Protein AF-X1C622-F1 (afdb_monomer)

Radius of gyration: 25.58 Å; Cα contacts (8 Å, |Δi|>4): 509; chains: 1; bounding box: 52×40×66 Å

Foldseek 3Di:
DKKAKQDCPQFWKKKFKKFFADPDPDDDPQFFPADALDTDGDPRIDTQDDIDTDGHYRDIDDDDDDDGDPPDPRGPDIDMDMGGSDDDDPPMDMDDDLDDDDPDDDDDGRDDDDPVRVVQVVLQFKDKDALAFFDWQAKWAFADFWKIKDKGFRPAAHPADWPDKDWDAWKWWAFPVNPDIFTWPDKDWDPVPADSHNRITMMMTTTPGGHDGGTMTTMTHNRDSGTMMMTGRDD

pLDDT: mean 87.43, std 5.77, range [59.31, 94.25]

Mean predicted aligned error: 10.32 Å

Sequence (235 aa):
ISCKVKSANIAAIRMAVLSWNSTADTVTSDIVASWAATPTFVANWTAENTPADLTVTSSYTTVKVENIAVDTASMANIALFIWLPNEETITDVIYIKDIQMCEGERAIPFKPRSYQEEFNSCLRFCQVYGGSTHTRLGYAIGTAGTDARVIFDSTIPYRTIPHTITMTGTWAFIDYGGVSTETVTGISVNTTGSDFFGKKVLFDLTAAANLTAGDLYSVYANNDASAFMFIEAEL

Solvent-accessible surface area (backbone atoms only — not comparable to full-atom values): 13512 Å² total; per-residue (Å²): 81,34,31,24,26,77,46,83,83,58,54,41,35,31,54,31,45,32,36,30,48,48,97,61,100,70,80,66,91,75,52,70,65,43,90,52,65,72,58,43,55,30,90,50,52,43,70,48,45,88,62,55,83,41,79,47,40,79,52,82,41,80,53,84,87,76,94,68,62,83,76,68,73,70,55,69,46,77,46,81,47,75,49,57,50,61,92,77,58,95,84,61,45,78,48,78,46,72,82,80,91,70,90,73,100,62,89,70,80,80,73,81,73,51,72,68,57,48,51,54,54,51,45,18,39,40,49,78,47,70,56,35,55,60,36,67,77,43,61,24,39,20,71,31,51,33,35,28,39,34,65,42,76,44,98,53,41,43,72,43,80,66,77,48,75,48,78,42,67,43,38,25,35,28,40,84,83,71,77,52,77,39,51,54,75,46,78,46,80,36,76,91,77,33,38,51,74,79,19,33,40,28,32,42,35,28,34,86,50,90,36,47,61,77,42,58,26,39,35,27,16,59,78,20,52,66,11,30,39,39,43,32,20,66,133

Structure (mmCIF, N/CA/C/O backbone):
data_AF-X1C622-F1
#
_entry.id   AF-X1C622-F1
#
loop_
_atom_site.group_PDB
_atom_site.id
_atom_site.type_symbol
_atom_site.label_atom_id
_atom_site.label_alt_id
_atom_site.label_comp_id
_atom_site.label_asym_id
_atom_site.label_entity_id
_atom_site.label_seq_id
_atom_site.pdbx_PDB_ins_code
_atom_site.Cartn_x
_atom_site.Cartn_y
_atom_site.Cartn_z
_atom_site.occupancy
_atom_site.B_iso_or_equiv
_atom_site.auth_seq_id
_atom_site.auth_comp_id
_atom_site.auth_asym_id
_atom_site.auth_atom_id
_atom_site.pdbx_PDB_model_num
ATOM 1 N N . ILE A 1 1 ? -5.940 2.707 22.942 1.00 87.88 1 ILE A N 1
ATOM 2 C CA . ILE A 1 1 ? -5.953 3.592 21.746 1.00 87.88 1 ILE A CA 1
ATOM 3 C C . ILE A 1 1 ? -6.413 4.993 22.148 1.00 87.88 1 ILE A C 1
ATOM 5 O O . ILE A 1 1 ? -7.017 5.121 23.212 1.00 87.88 1 ILE A O 1
ATOM 9 N N . SER A 1 2 ? -6.150 6.026 21.340 1.00 90.62 2 SER A N 1
ATOM 10 C CA . SER A 1 2 ? -6.714 7.367 21.556 1.00 90.62 2 SER A CA 1
ATOM 11 C C . SER A 1 2 ? -7.768 7.668 20.497 1.00 90.62 2 SER A C 1
ATOM 13 O O . SER A 1 2 ? -7.511 7.496 19.306 1.00 90.62 2 SER A O 1
ATOM 15 N N . CYS A 1 3 ? -8.951 8.112 20.917 1.00 92.69 3 CYS A N 1
ATOM 16 C CA . CYS A 1 3 ? -10.050 8.401 20.004 1.00 92.69 3 CYS A CA 1
ATOM 17 C C . CYS A 1 3 ? -10.813 9.669 20.389 1.00 92.69 3 CYS A C 1
ATOM 19 O O . CYS A 1 3 ? -10.806 10.086 21.547 1.00 92.69 3 CYS A O 1
ATOM 21 N N . LYS A 1 4 ? -11.474 10.274 19.404 1.00 92.44 4 LYS A N 1
ATOM 22 C CA . LYS A 1 4 ? -12.457 11.345 19.595 1.00 92.44 4 LYS A CA 1
ATOM 23 C C . LYS A 1 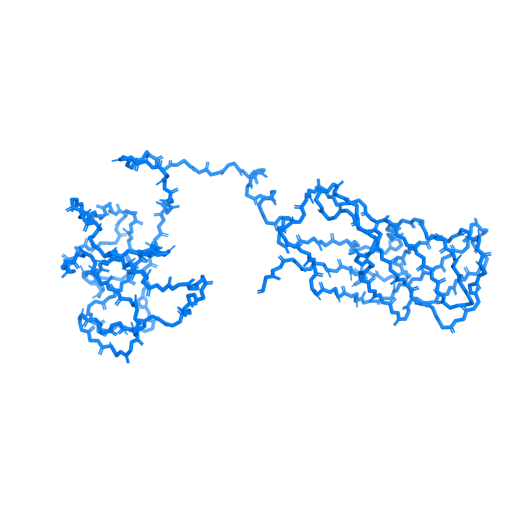4 ? -13.539 11.266 18.530 1.00 92.44 4 LYS A C 1
ATOM 25 O O . LYS A 1 4 ? -13.316 10.694 17.464 1.00 92.44 4 LYS A O 1
ATOM 30 N N . VAL A 1 5 ? -14.662 11.919 18.778 1.00 91.25 5 VAL A N 1
ATOM 31 C CA . VAL A 1 5 ? -15.776 12.013 17.830 1.00 91.25 5 VAL A CA 1
ATOM 32 C C . VAL A 1 5 ? -15.954 13.446 17.345 1.00 91.25 5 VAL A C 1
ATOM 34 O O . VAL A 1 5 ? -15.622 14.403 18.040 1.00 91.25 5 VAL A O 1
ATOM 37 N N . LYS A 1 6 ? -16.428 13.618 16.113 1.00 85.56 6 LYS A N 1
ATOM 38 C CA . LYS A 1 6 ? -16.716 14.946 15.551 1.00 85.56 6 LYS A CA 1
ATOM 39 C C . LYS A 1 6 ? -18.017 15.536 16.101 1.00 85.56 6 LYS A C 1
ATOM 41 O O . LYS A 1 6 ? -18.100 16.744 16.301 1.00 85.56 6 LYS A O 1
ATOM 46 N N . SER A 1 7 ? -19.014 14.678 16.304 1.00 71.62 7 SER A N 1
ATOM 47 C CA . SER A 1 7 ? -20.370 15.004 16.750 1.00 71.62 7 SER A CA 1
ATOM 48 C C . SER A 1 7 ? -20.669 14.272 18.058 1.00 71.62 7 SER A C 1
ATOM 50 O O . SER A 1 7 ? -20.137 13.189 18.284 1.00 71.62 7 SER A O 1
ATOM 52 N N . ALA A 1 8 ? -21.526 14.849 18.904 1.00 69.44 8 ALA A N 1
ATOM 53 C CA . ALA A 1 8 ? -21.949 14.249 20.173 1.00 69.44 8 ALA A CA 1
ATOM 54 C C . ALA A 1 8 ? -22.946 13.083 20.009 1.00 69.44 8 ALA A C 1
ATOM 56 O O . ALA A 1 8 ? -23.351 12.498 21.009 1.00 69.44 8 ALA A O 1
ATOM 57 N N . ASN A 1 9 ? -23.346 12.757 18.775 1.00 81.69 9 ASN A N 1
ATOM 58 C CA . ASN A 1 9 ? -24.264 11.649 18.499 1.00 81.69 9 ASN A CA 1
ATOM 59 C C . ASN A 1 9 ? -23.625 10.287 18.809 1.00 81.69 9 ASN A C 1
ATOM 61 O O . ASN A 1 9 ? -24.287 9.420 19.371 1.00 81.69 9 ASN A O 1
ATOM 65 N N . ILE A 1 10 ? -22.317 10.147 18.562 1.00 86.06 10 ILE A N 1
ATOM 66 C CA . ILE A 1 10 ? -21.560 8.961 18.969 1.00 86.06 10 ILE A CA 1
ATOM 67 C C . ILE A 1 10 ? -21.209 9.101 20.453 1.00 86.06 10 ILE A C 1
ATOM 69 O O . ILE A 1 10 ? -20.249 9.783 20.822 1.00 86.06 10 ILE A O 1
ATOM 73 N N . ALA A 1 11 ? -21.978 8.432 21.309 1.00 87.06 11 ALA A N 1
ATOM 74 C CA . ALA A 1 11 ? -21.766 8.457 22.757 1.00 87.06 11 ALA A CA 1
ATOM 75 C C . ALA A 1 11 ? -20.711 7.443 23.236 1.00 87.06 11 ALA A C 1
ATOM 77 O O . ALA A 1 11 ? -20.046 7.654 24.257 1.00 87.06 11 ALA A O 1
ATOM 78 N N . ALA A 1 12 ? -20.560 6.327 22.520 1.00 91.00 12 ALA A N 1
ATOM 79 C CA . ALA A 1 12 ? -19.690 5.233 22.927 1.00 91.00 12 ALA A CA 1
ATOM 80 C C . ALA A 1 12 ? -19.153 4.442 21.735 1.00 91.00 12 ALA A C 1
ATOM 82 O O . ALA A 1 12 ? -19.742 4.419 20.657 1.00 91.00 12 ALA A O 1
ATOM 83 N N . ILE A 1 13 ? -18.047 3.747 21.978 1.00 92.81 13 ILE A N 1
ATOM 84 C CA . ILE A 1 13 ? -17.523 2.703 21.101 1.00 92.81 13 ILE A CA 1
ATOM 85 C C . ILE A 1 13 ? -17.430 1.395 21.872 1.00 92.81 13 ILE A C 1
ATOM 87 O O . ILE A 1 13 ? -17.342 1.396 23.100 1.00 92.81 13 ILE A O 1
ATOM 91 N N . ARG A 1 14 ? -17.372 0.280 21.156 1.00 94.25 14 ARG A N 1
ATOM 92 C CA . ARG A 1 14 ? -17.024 -1.023 21.720 1.00 94.25 14 ARG A CA 1
ATOM 93 C C . ARG A 1 14 ? -15.774 -1.556 21.054 1.00 94.25 14 ARG A C 1
ATOM 95 O O . ARG A 1 14 ? -15.476 -1.235 19.903 1.00 94.25 14 ARG A O 1
ATOM 102 N N . MET A 1 15 ? -15.032 -2.354 21.812 1.00 93.88 15 MET A N 1
ATOM 103 C CA . MET A 1 15 ? -13.825 -3.004 21.328 1.00 93.88 15 MET A CA 1
ATOM 104 C C . MET A 1 15 ? -13.791 -4.465 21.764 1.00 93.88 15 MET A C 1
ATOM 106 O O . MET A 1 15 ? -14.123 -4.790 22.908 1.00 93.88 15 MET A O 1
ATOM 110 N N . ALA A 1 16 ? -13.343 -5.321 20.853 1.00 93.88 16 ALA A N 1
ATOM 111 C CA . ALA A 1 16 ? -13.062 -6.724 21.103 1.00 93.88 16 ALA A CA 1
ATOM 112 C C . ALA A 1 16 ? -11.668 -7.069 20.585 1.00 93.88 16 ALA A C 1
ATOM 114 O O . ALA A 1 16 ? -11.294 -6.679 19.479 1.00 93.88 16 ALA A O 1
ATOM 115 N N . VAL A 1 17 ? -10.918 -7.823 21.376 1.00 93.06 17 VAL A N 1
ATOM 116 C CA . VAL A 1 17 ? -9.786 -8.597 20.888 1.00 93.06 17 VAL A CA 1
ATOM 117 C C . VAL A 1 17 ? -10.350 -9.886 20.322 1.00 93.06 17 VAL A C 1
ATOM 119 O O . VAL A 1 17 ? -11.081 -10.598 21.009 1.00 93.06 17 VAL A O 1
ATOM 122 N N . LEU A 1 18 ? -10.050 -10.142 19.056 1.00 92.62 18 LEU A N 1
ATOM 123 C CA . LEU A 1 18 ? -10.472 -11.338 18.351 1.00 92.62 18 LEU A CA 1
ATOM 124 C C . LEU A 1 18 ? -9.272 -12.248 18.130 1.00 92.62 18 LEU A C 1
ATOM 126 O O . LEU A 1 18 ? -8.191 -11.778 17.767 1.00 92.62 18 LEU A O 1
ATOM 130 N N . SER A 1 19 ? -9.483 -13.544 18.297 1.00 92.38 19 SER A N 1
ATOM 131 C CA . SER A 1 19 ? -8.546 -14.582 17.892 1.00 92.38 19 SER A CA 1
ATOM 132 C C . SER A 1 19 ? -9.094 -15.334 16.685 1.00 92.38 19 SER A C 1
ATOM 134 O O . SER A 1 19 ? -10.299 -15.567 16.571 1.00 92.38 19 SER A O 1
ATOM 136 N N . TRP A 1 20 ? -8.198 -15.700 15.774 1.00 89.81 20 TRP A N 1
ATOM 137 C CA . TRP A 1 20 ? -8.497 -16.564 14.640 1.00 89.81 20 TRP A CA 1
ATOM 138 C C . TRP A 1 20 ? -7.884 -17.938 14.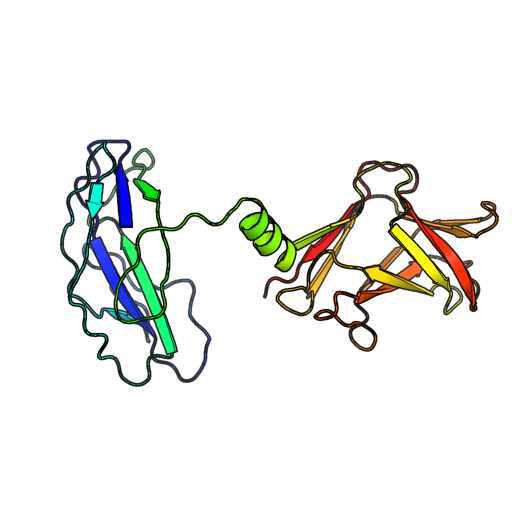868 1.00 89.81 20 TRP A C 1
ATOM 140 O O . TRP A 1 20 ? -6.655 -18.060 14.944 1.00 89.81 20 TRP A O 1
ATOM 150 N N . ASN A 1 21 ? -8.713 -18.977 14.934 1.00 86.56 21 ASN A N 1
ATOM 151 C CA . ASN A 1 21 ? -8.245 -20.357 15.006 1.00 86.56 21 ASN A CA 1
ATOM 152 C C . ASN A 1 21 ? -8.367 -21.049 13.645 1.00 86.56 21 ASN A C 1
ATOM 154 O O . ASN A 1 21 ? -9.424 -21.508 13.224 1.00 86.56 21 ASN A O 1
ATOM 158 N N . SER A 1 22 ? -7.252 -21.174 12.935 1.00 81.12 22 SER A N 1
ATOM 159 C CA . SER A 1 22 ? -7.216 -22.056 11.773 1.00 81.12 22 SER A CA 1
ATOM 160 C C . SER A 1 22 ? -5.809 -22.564 11.506 1.00 81.12 22 SER A C 1
ATOM 162 O O . SER A 1 22 ? -4.824 -21.971 11.936 1.00 81.12 22 SER A O 1
ATOM 164 N N . THR A 1 23 ? -5.718 -23.672 10.777 1.00 74.06 23 THR A N 1
ATOM 165 C CA . THR A 1 23 ? -4.438 -24.260 10.367 1.00 74.06 23 THR A CA 1
ATOM 166 C C . THR A 1 23 ? -3.776 -23.510 9.211 1.00 74.06 23 THR A C 1
ATOM 168 O O . THR A 1 23 ? -2.617 -23.778 8.911 1.00 74.06 23 THR A O 1
ATOM 171 N N . ALA A 1 24 ? -4.504 -22.610 8.541 1.00 68.06 24 ALA A N 1
ATOM 172 C CA . ALA A 1 24 ? -4.005 -21.785 7.449 1.00 68.06 24 ALA A CA 1
ATOM 173 C C . ALA A 1 24 ? -3.986 -20.302 7.850 1.00 68.06 24 ALA A C 1
ATOM 175 O O . ALA A 1 24 ? -4.873 -19.808 8.545 1.00 68.06 24 ALA A O 1
ATOM 176 N N . ASP A 1 25 ? -2.990 -19.562 7.380 1.00 67.75 25 ASP A N 1
ATOM 177 C CA . ASP A 1 25 ? -2.942 -18.110 7.555 1.00 67.75 25 ASP A CA 1
ATOM 178 C C . ASP A 1 25 ? -3.774 -17.413 6.464 1.00 67.75 25 ASP A C 1
ATOM 180 O O . ASP A 1 25 ? -3.266 -16.706 5.598 1.00 67.75 25 ASP A O 1
ATOM 184 N N . THR A 1 26 ? -5.071 -17.726 6.430 1.00 73.94 26 THR A N 1
ATOM 185 C CA . THR A 1 26 ? -6.028 -17.220 5.434 1.00 73.94 26 THR A CA 1
ATOM 186 C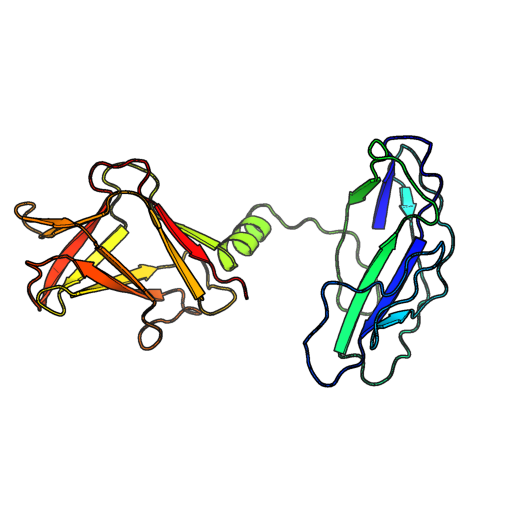 C . THR A 1 26 ? -7.186 -16.539 6.144 1.00 73.94 26 THR A C 1
ATOM 188 O O . THR A 1 26 ? -8.308 -17.049 6.188 1.00 73.94 26 THR A O 1
ATOM 191 N N . VAL A 1 27 ? -6.880 -15.407 6.767 1.00 75.88 27 VAL A N 1
ATOM 192 C CA . VAL A 1 27 ? -7.858 -14.575 7.466 1.00 75.88 27 VAL A CA 1
ATOM 193 C C . VAL A 1 27 ? -8.859 -13.991 6.465 1.00 75.88 27 VAL A C 1
ATOM 195 O O . VAL A 1 27 ? -8.463 -13.459 5.428 1.00 75.88 27 VAL A O 1
ATOM 198 N N . THR A 1 28 ? -10.159 -14.055 6.765 1.00 75.19 28 THR A N 1
ATOM 199 C CA . THR A 1 28 ? -11.170 -13.355 5.962 1.00 75.19 28 THR A CA 1
ATOM 200 C C . THR A 1 28 ? -11.191 -11.875 6.328 1.00 75.19 28 THR A C 1
ATOM 202 O O . THR A 1 28 ? -11.249 -11.518 7.503 1.00 75.19 28 THR A O 1
ATOM 205 N N . SER A 1 29 ? -11.153 -10.996 5.323 1.00 73.88 29 SER A N 1
ATOM 206 C CA . SER A 1 29 ? -11.218 -9.545 5.541 1.00 73.88 29 SER A CA 1
ATOM 207 C C . SER A 1 29 ? -12.568 -9.096 6.104 1.00 73.88 29 SER A C 1
ATOM 209 O O . SER A 1 29 ? -12.626 -8.119 6.846 1.00 73.88 29 SER A O 1
ATOM 211 N N . ASP A 1 30 ? -13.646 -9.809 5.761 1.00 84.88 30 ASP A N 1
ATOM 212 C CA . ASP A 1 30 ? -14.947 -9.642 6.401 1.00 84.88 30 ASP A CA 1
ATOM 213 C C . ASP A 1 30 ? -15.042 -10.563 7.620 1.00 84.88 30 ASP A C 1
ATOM 215 O O . ASP A 1 30 ? -14.926 -11.791 7.519 1.00 84.88 30 ASP A O 1
ATOM 219 N N . ILE A 1 31 ? -15.196 -9.940 8.783 1.00 88.12 31 ILE A N 1
ATOM 220 C CA . ILE A 1 31 ? -15.169 -10.603 10.086 1.00 88.12 31 ILE A CA 1
ATOM 221 C C . ILE A 1 31 ? -16.552 -10.648 10.738 1.00 88.12 31 ILE A C 1
ATOM 223 O O . ILE A 1 31 ? -16.725 -11.357 11.729 1.00 88.12 31 ILE A O 1
ATOM 227 N N . VAL A 1 32 ? -17.546 -9.929 10.199 1.00 92.38 32 VAL A N 1
ATOM 228 C CA . VAL A 1 32 ? -18.886 -9.819 10.790 1.00 92.38 32 VAL A CA 1
ATOM 229 C C . VAL A 1 32 ? -19.879 -10.669 10.005 1.00 92.38 32 VAL A C 1
ATOM 231 O O . VAL A 1 32 ? -20.210 -10.372 8.866 1.00 92.38 32 VAL A O 1
ATOM 234 N N . ALA A 1 33 ? -20.420 -11.707 10.641 1.00 92.62 33 ALA A N 1
ATOM 235 C CA . ALA A 1 33 ? -21.490 -12.516 10.061 1.00 92.62 33 ALA A CA 1
ATOM 236 C C . ALA A 1 33 ? -22.857 -11.820 10.154 1.00 92.62 33 ALA A C 1
ATOM 238 O O . ALA A 1 33 ? -23.688 -11.955 9.258 1.00 92.62 33 ALA A O 1
ATOM 239 N N . SER A 1 34 ? -23.111 -11.082 11.240 1.00 93.25 34 SER A N 1
ATOM 240 C CA . SER A 1 34 ? -24.318 -10.265 11.387 1.00 93.25 34 SER A CA 1
ATOM 241 C C . SER A 1 34 ? -24.097 -9.102 12.352 1.00 93.25 34 SER A C 1
ATOM 243 O O . SER A 1 34 ? -23.395 -9.234 13.360 1.00 93.25 34 SER A O 1
ATOM 245 N N . TRP A 1 35 ? -24.690 -7.953 12.027 1.00 91.62 35 TRP A N 1
ATOM 246 C CA . TRP A 1 35 ? -24.583 -6.734 12.821 1.00 91.62 35 TRP A CA 1
ATOM 247 C C . TRP A 1 35 ? -25.665 -6.666 13.899 1.00 91.62 35 TRP A C 1
ATOM 249 O O . TRP A 1 35 ? -26.841 -6.915 13.649 1.00 91.62 35 TRP A O 1
ATOM 259 N N . ALA A 1 36 ? -25.240 -6.284 15.097 1.0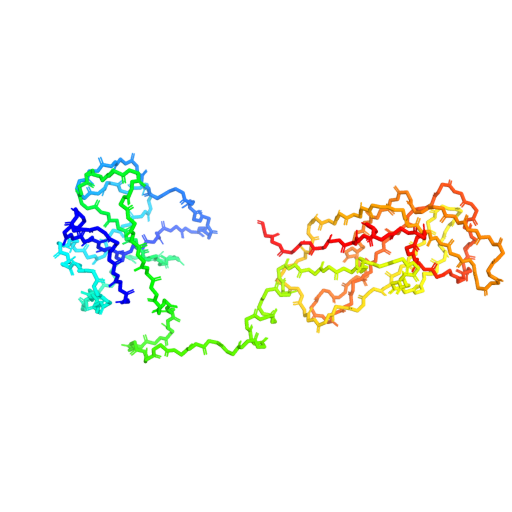0 89.88 36 ALA A N 1
ATOM 260 C CA . ALA A 1 36 ? -26.064 -5.931 16.245 1.00 89.88 36 ALA A CA 1
ATOM 261 C C . ALA A 1 36 ? -25.205 -5.065 17.184 1.00 89.88 36 ALA A C 1
ATOM 263 O O . ALA A 1 36 ? -24.020 -4.852 16.917 1.00 89.88 36 ALA A O 1
ATOM 264 N N . ALA A 1 37 ? -25.754 -4.625 18.321 1.00 86.44 37 ALA A N 1
ATOM 265 C CA . ALA A 1 37 ? -24.973 -3.891 19.327 1.00 86.44 37 ALA A CA 1
ATOM 266 C C . ALA A 1 37 ? -23.701 -4.651 19.764 1.00 86.44 37 ALA A C 1
ATOM 268 O O . ALA A 1 37 ? -22.662 -4.050 20.051 1.00 86.44 37 ALA A O 1
ATOM 269 N N . THR A 1 38 ? -23.772 -5.983 19.768 1.00 91.00 38 THR A N 1
ATOM 270 C CA . THR A 1 38 ? -22.609 -6.874 19.766 1.00 91.00 38 THR A CA 1
ATOM 271 C C . THR A 1 38 ? -22.712 -7.764 18.526 1.00 91.00 38 THR A C 1
ATOM 273 O O . THR A 1 38 ? -23.606 -8.611 18.489 1.00 91.00 38 THR A O 1
ATOM 276 N N . PRO A 1 39 ? -21.860 -7.565 17.506 1.00 93.00 39 PRO A N 1
ATOM 277 C CA . PRO A 1 39 ? -21.900 -8.353 16.281 1.00 93.00 39 PRO A CA 1
ATOM 278 C C . PRO A 1 39 ? -21.635 -9.839 16.528 1.00 93.00 39 PRO A C 1
ATOM 280 O O . PRO A 1 39 ? -20.914 -10.208 17.456 1.00 93.00 39 PRO A O 1
ATOM 283 N N . THR A 1 40 ? -22.178 -10.692 15.662 1.00 93.69 40 THR A N 1
ATOM 284 C CA . THR A 1 40 ? -21.744 -12.091 15.576 1.00 93.69 40 THR A CA 1
ATOM 285 C C . THR A 1 40 ? -20.623 -12.195 14.555 1.00 93.69 40 THR A C 1
ATOM 287 O O . THR A 1 40 ? -20.789 -11.737 13.420 1.00 93.69 40 THR A O 1
ATOM 290 N N . PHE A 1 41 ? -19.510 -12.817 14.925 1.00 92.12 41 PHE A N 1
ATOM 291 C CA . PHE A 1 41 ? -18.361 -12.957 14.037 1.00 92.12 41 PHE A CA 1
ATOM 292 C C . PHE A 1 41 ? -18.491 -14.170 13.107 1.00 92.12 41 PHE A C 1
ATOM 294 O O . PHE A 1 41 ? -19.232 -15.114 13.389 1.00 92.12 41 PHE A O 1
ATOM 301 N N . VAL A 1 42 ? -17.802 -14.112 11.968 1.00 91.19 42 VAL A N 1
ATOM 302 C CA . VAL A 1 42 ? -17.682 -15.235 11.024 1.00 91.19 42 VAL A CA 1
ATOM 303 C C . VAL A 1 42 ? -16.956 -16.407 11.700 1.00 91.19 42 VAL A C 1
ATOM 305 O O . VAL A 1 42 ? -16.245 -16.225 12.686 1.00 91.19 42 VAL A O 1
ATOM 308 N N . ALA A 1 43 ? -17.144 -17.623 11.178 1.00 87.81 43 ALA A N 1
ATOM 309 C CA . ALA A 1 43 ? -16.438 -18.807 11.655 1.00 87.81 43 ALA A CA 1
ATOM 310 C C . ALA A 1 43 ? -14.925 -18.561 11.803 1.00 87.81 43 ALA A C 1
ATOM 312 O O . ALA A 1 43 ? -14.320 -17.835 11.015 1.00 87.81 43 ALA A O 1
ATOM 313 N N . ASN A 1 44 ? -14.344 -19.214 12.808 1.00 88.06 44 ASN A N 1
ATOM 314 C CA . ASN A 1 44 ? -12.959 -19.105 13.271 1.00 88.06 44 ASN A CA 1
ATOM 315 C C . ASN A 1 44 ? -12.588 -17.822 14.029 1.00 88.06 44 ASN A C 1
ATOM 317 O O . ASN A 1 44 ? -11.525 -17.797 14.643 1.00 88.06 44 ASN A O 1
ATOM 321 N N . TRP A 1 45 ? -13.436 -16.790 14.044 1.00 90.81 45 TRP A N 1
ATOM 322 C CA . TRP A 1 45 ? -13.237 -15.627 14.908 1.00 90.81 45 TRP A CA 1
ATOM 323 C C . TRP A 1 45 ? -13.920 -15.810 16.261 1.00 90.81 45 TRP A C 1
ATOM 325 O O . TRP A 1 45 ? -15.139 -15.976 16.335 1.00 90.81 45 TRP A O 1
ATOM 335 N N . THR A 1 46 ? -13.144 -15.692 17.335 1.00 91.62 46 THR A N 1
ATOM 336 C CA . THR A 1 46 ? -13.649 -15.719 18.713 1.00 91.62 46 THR A CA 1
ATOM 337 C C . THR A 1 46 ? -13.289 -14.420 19.419 1.00 91.62 46 THR A C 1
ATOM 339 O O . THR A 1 46 ? -12.160 -13.949 19.315 1.00 91.62 46 THR A O 1
ATOM 342 N N . ALA A 1 47 ? -14.247 -13.817 20.128 1.00 92.81 47 ALA A N 1
ATOM 343 C CA . ALA A 1 47 ? -13.971 -12.661 20.974 1.00 92.81 47 ALA A CA 1
ATOM 344 C C . ALA A 1 47 ? -13.396 -13.104 22.325 1.00 92.81 47 ALA A C 1
ATOM 346 O O . ALA A 1 47 ? -14.047 -13.833 23.067 1.00 92.81 47 ALA A O 1
ATOM 347 N N . GLU A 1 48 ? -12.208 -12.603 22.654 1.00 93.81 48 GLU A N 1
ATOM 348 C CA . GLU A 1 48 ? -11.445 -12.932 23.869 1.00 93.81 48 GLU A CA 1
ATOM 349 C C . GLU A 1 48 ? -11.858 -12.082 25.080 1.00 93.81 48 GLU A C 1
ATOM 351 O O . GLU A 1 48 ? -11.447 -12.312 26.214 1.00 93.81 48 GLU A O 1
ATOM 356 N N . ASN A 1 49 ? -12.681 -11.058 24.858 1.00 93.81 49 ASN A N 1
ATOM 357 C CA . ASN A 1 49 ? -13.257 -10.249 25.920 1.00 93.81 49 ASN A CA 1
ATOM 358 C C . ASN A 1 49 ? -14.743 -10.013 25.676 1.00 93.81 49 ASN A C 1
ATOM 360 O O . ASN A 1 49 ? -15.208 -9.964 24.540 1.00 93.81 49 ASN A O 1
ATOM 364 N N . THR A 1 50 ? -15.480 -9.778 26.762 1.00 91.88 50 THR A N 1
ATOM 365 C CA . THR A 1 50 ? -16.852 -9.269 26.671 1.00 91.88 50 THR A CA 1
ATOM 366 C C . THR A 1 50 ? -16.801 -7.773 26.344 1.00 91.88 50 THR A C 1
ATOM 368 O O . THR A 1 50 ? -16.252 -7.004 27.139 1.00 91.88 50 THR A O 1
ATOM 371 N N . PRO A 1 51 ? -17.327 -7.328 25.192 1.00 92.06 51 PRO A N 1
ATOM 372 C CA . PRO A 1 51 ? -17.292 -5.919 24.819 1.00 92.06 51 PRO A CA 1
ATOM 373 C C . PRO A 1 51 ? -18.270 -5.104 25.664 1.00 92.06 51 PRO A C 1
ATOM 375 O O . PRO A 1 51 ? -19.398 -5.533 25.904 1.00 92.06 51 PRO A O 1
ATOM 378 N N . ALA A 1 52 ? -17.858 -3.908 26.071 1.00 92.69 52 ALA A N 1
ATOM 379 C CA . ALA A 1 52 ? -18.681 -2.966 26.825 1.00 92.69 52 ALA A CA 1
ATOM 380 C C . ALA A 1 52 ? -18.558 -1.558 26.236 1.00 92.69 52 ALA A C 1
ATOM 382 O O . ALA A 1 52 ? -17.596 -1.265 25.522 1.00 92.69 52 ALA A O 1
ATOM 383 N N . ASP A 1 53 ? -19.532 -0.698 26.539 1.00 93.44 53 ASP A N 1
ATOM 384 C CA . ASP A 1 53 ? -19.550 0.683 26.060 1.00 93.44 53 ASP A CA 1
ATOM 385 C C . ASP A 1 53 ? -18.412 1.491 26.686 1.00 93.44 53 ASP A C 1
ATOM 387 O O . ASP A 1 53 ? -18.309 1.641 27.904 1.00 93.44 53 ASP A O 1
ATOM 391 N N . LEU A 1 54 ? -17.559 2.036 25.826 1.00 93.44 54 LEU A N 1
ATOM 392 C CA . LEU A 1 54 ? -16.465 2.923 26.184 1.00 93.44 54 LEU A CA 1
ATOM 393 C C . LEU A 1 54 ? -16.824 4.326 25.730 1.00 93.44 54 LEU A C 1
ATOM 395 O O . LEU A 1 54 ? -16.932 4.599 24.534 1.00 93.44 54 LEU A O 1
ATOM 399 N N . THR A 1 55 ? -17.012 5.217 26.696 1.00 91.75 55 THR A N 1
ATOM 400 C CA . THR A 1 55 ? -17.402 6.597 26.425 1.00 91.75 55 THR A CA 1
ATOM 401 C C . THR A 1 55 ? -16.337 7.321 25.610 1.00 91.75 55 THR A C 1
ATOM 403 O O . THR A 1 55 ? -15.146 7.293 25.935 1.00 91.75 55 THR A O 1
ATOM 406 N N . VAL A 1 56 ? -16.789 8.020 24.573 1.00 90.81 56 VAL A N 1
ATOM 407 C CA . VAL A 1 56 ? -15.957 8.872 23.722 1.00 90.81 56 VAL A CA 1
ATOM 408 C C . VAL A 1 56 ? -16.503 10.290 23.716 1.00 90.81 56 VAL A C 1
ATOM 410 O O . VAL A 1 56 ? -17.684 10.522 23.956 1.00 90.81 56 VAL A O 1
ATOM 413 N N . THR A 1 57 ? -15.624 11.263 23.497 1.00 90.88 57 THR A N 1
ATOM 414 C CA . THR A 1 57 ? -15.992 12.684 23.536 1.00 90.88 57 THR A CA 1
ATOM 415 C C . THR A 1 57 ? -15.444 13.419 22.321 1.00 90.88 57 THR A C 1
ATOM 417 O O . THR A 1 57 ? -14.695 12.858 21.517 1.00 90.88 57 THR A O 1
ATOM 420 N N . SER A 1 58 ? -15.775 14.703 22.193 1.00 90.56 58 SER A N 1
ATOM 421 C CA . SER A 1 58 ? -15.216 15.576 21.154 1.00 90.56 58 SER A CA 1
ATOM 422 C C . SER A 1 58 ? -13.719 15.873 21.323 1.00 90.56 58 SER A C 1
ATOM 424 O O . SER A 1 58 ? -13.085 16.433 20.426 1.00 90.56 58 SER A O 1
ATOM 426 N N . SER A 1 59 ? -13.140 15.485 22.460 1.00 90.88 59 SER A N 1
ATOM 427 C CA . SER A 1 59 ? -11.714 15.587 22.763 1.00 90.88 59 SER A CA 1
ATOM 428 C C . SER A 1 59 ? -11.061 14.211 22.722 1.00 90.88 59 SER A C 1
ATOM 430 O O . SER A 1 59 ? -11.704 13.200 22.990 1.00 90.88 59 SER A O 1
ATOM 432 N N . TYR A 1 60 ? -9.764 14.169 22.403 1.00 92.19 60 TYR A N 1
ATOM 433 C CA . TYR A 1 60 ? -9.016 12.914 22.427 1.00 92.19 60 TYR A CA 1
ATOM 434 C C . TYR A 1 60 ? -8.976 12.345 23.841 1.00 92.19 60 TYR A C 1
ATOM 436 O O . TYR A 1 60 ? -8.395 12.945 24.745 1.00 92.19 60 TYR A O 1
ATOM 444 N N . THR A 1 61 ? -9.561 11.165 24.002 1.00 90.69 61 THR A N 1
ATOM 445 C CA . THR A 1 61 ? -9.534 10.392 25.239 1.00 90.69 61 THR A CA 1
ATOM 446 C C . THR A 1 61 ? -8.880 9.045 24.982 1.00 90.69 61 THR A C 1
ATOM 448 O O . THR A 1 61 ? -9.015 8.451 23.909 1.00 90.69 61 THR A O 1
ATOM 451 N N . THR A 1 62 ? -8.119 8.565 25.963 1.00 90.56 62 THR A N 1
ATOM 452 C CA . THR A 1 62 ? -7.543 7.221 25.911 1.00 90.56 62 THR A CA 1
ATOM 453 C C . THR A 1 62 ? -8.574 6.237 26.427 1.00 90.56 62 THR A C 1
ATOM 455 O O . THR A 1 62 ? -8.929 6.270 27.603 1.00 90.56 62 THR A O 1
ATOM 458 N N . VAL A 1 63 ? -9.018 5.348 25.547 1.00 90.88 63 VAL A N 1
ATOM 459 C CA . VAL A 1 63 ? -9.899 4.230 25.885 1.00 90.88 63 VAL A CA 1
ATOM 460 C C . VAL A 1 63 ? -9.086 2.945 25.930 1.00 90.88 63 VAL A C 1
ATOM 462 O O . VAL A 1 63 ? -8.130 2.754 25.159 1.00 90.88 63 VAL A O 1
ATOM 465 N N . LYS A 1 64 ? -9.445 2.079 26.873 1.00 89.88 64 LYS A N 1
ATOM 466 C CA . LYS A 1 64 ? -8.687 0.876 27.184 1.00 89.88 64 LYS A CA 1
ATOM 467 C C . LYS A 1 64 ? -9.621 -0.300 27.414 1.00 89.88 64 LYS A C 1
ATOM 469 O O . LYS A 1 64 ? -10.630 -0.163 28.096 1.00 89.88 64 LYS A O 1
ATOM 474 N N . VAL A 1 65 ? -9.223 -1.445 26.881 1.00 89.19 65 VAL A N 1
ATOM 475 C CA . VAL A 1 65 ? -9.656 -2.757 27.355 1.00 89.19 65 VAL A CA 1
ATOM 476 C C . VAL A 1 65 ? -8.387 -3.428 27.855 1.00 89.19 65 VAL A C 1
ATOM 478 O O . VAL A 1 65 ? -7.366 -3.405 27.169 1.00 89.19 65 VAL A O 1
ATOM 481 N N . GLU A 1 66 ? -8.420 -3.915 29.086 1.00 89.19 66 GLU A N 1
ATOM 482 C CA . GLU A 1 66 ? -7.249 -4.412 29.807 1.00 89.19 66 GLU A CA 1
ATOM 483 C C . GLU A 1 66 ? -7.557 -5.802 30.374 1.00 89.19 66 GLU A C 1
ATOM 485 O O . GLU A 1 66 ? -8.722 -6.185 30.472 1.00 89.19 66 GLU A O 1
ATOM 490 N N . ASN A 1 67 ? -6.516 -6.528 30.793 1.00 87.12 67 ASN A N 1
ATOM 491 C CA . ASN A 1 67 ? -6.634 -7.832 31.460 1.00 87.12 67 ASN A CA 1
ATOM 492 C C . ASN A 1 67 ? -7.371 -8.895 30.626 1.00 87.12 67 ASN A C 1
ATOM 494 O O . ASN A 1 67 ? -8.165 -9.670 31.152 1.00 87.12 67 ASN A O 1
ATOM 498 N N . ILE A 1 68 ? -7.100 -8.918 29.321 1.00 88.00 68 ILE A N 1
ATOM 499 C CA . ILE A 1 68 ? -7.652 -9.908 28.396 1.00 88.00 68 ILE A CA 1
ATOM 500 C C . ILE A 1 68 ? -6.707 -11.108 28.371 1.00 88.00 68 ILE A C 1
ATOM 502 O O . ILE A 1 68 ? -5.538 -10.964 28.009 1.00 88.00 68 ILE A O 1
ATOM 506 N N . ALA A 1 69 ? -7.207 -12.276 28.761 1.00 88.75 69 ALA A N 1
ATOM 507 C CA . ALA A 1 69 ? -6.520 -13.536 28.529 1.00 88.75 69 ALA A CA 1
ATOM 508 C C . ALA A 1 69 ? -6.955 -14.058 27.160 1.00 88.75 69 ALA A C 1
ATOM 510 O O . ALA A 1 69 ? -8.147 -14.229 26.940 1.00 88.75 69 ALA A O 1
ATOM 511 N N . VAL A 1 70 ? -5.997 -14.277 26.256 1.00 86.31 70 VAL A N 1
ATOM 512 C CA . VAL A 1 70 ? -6.278 -14.943 24.980 1.00 86.31 70 VAL A CA 1
ATOM 513 C C . VAL A 1 70 ? -6.201 -16.445 25.229 1.00 86.31 70 VAL A C 1
ATOM 515 O O . VAL A 1 70 ? -5.100 -16.970 25.407 1.00 86.31 70 VAL A O 1
ATOM 518 N N . ASP A 1 71 ? -7.348 -17.113 25.317 1.00 88.00 71 ASP A N 1
ATOM 519 C CA . ASP A 1 71 ? -7.446 -18.532 25.689 1.00 88.00 71 ASP A CA 1
ATOM 520 C C . ASP A 1 71 ? -7.825 -19.455 24.522 1.00 88.00 71 ASP A C 1
ATOM 522 O O . ASP A 1 71 ? -7.783 -20.684 24.657 1.00 88.00 71 ASP A O 1
ATOM 526 N N . THR A 1 72 ? -8.088 -18.886 23.343 1.00 85.56 72 THR A N 1
ATOM 527 C CA . THR A 1 72 ? -8.342 -19.664 22.131 1.00 85.56 72 THR A CA 1
ATOM 528 C C . THR A 1 72 ? -7.138 -20.528 21.752 1.00 85.56 72 THR A C 1
ATOM 530 O O . THR A 1 72 ? -6.064 -20.053 21.365 1.00 85.56 72 THR A O 1
ATOM 533 N N . ALA A 1 73 ? -7.340 -21.844 21.828 1.00 83.38 73 ALA A N 1
ATOM 534 C CA . ALA A 1 73 ? -6.346 -22.835 21.448 1.00 83.38 73 ALA A CA 1
ATOM 535 C C . ALA A 1 73 ? -5.985 -22.725 19.959 1.00 83.38 73 ALA A C 1
ATOM 537 O O . ALA A 1 73 ? -6.853 -22.535 19.105 1.00 83.38 73 ALA A O 1
ATOM 538 N N . SER A 1 74 ? -4.696 -22.902 19.650 1.00 83.38 74 SER A N 1
ATOM 539 C CA . SER A 1 74 ? -4.178 -22.875 18.273 1.00 83.38 74 SER A CA 1
ATOM 540 C C . SER A 1 74 ? -4.500 -21.579 17.514 1.00 83.38 74 SER A C 1
ATOM 542 O O . SER A 1 74 ? -4.719 -21.608 16.303 1.00 83.38 74 SER A O 1
ATOM 544 N N . MET A 1 75 ? -4.523 -20.443 18.221 1.00 87.06 75 MET A N 1
ATOM 545 C CA . MET A 1 75 ? -4.647 -19.122 17.606 1.00 87.06 75 MET A CA 1
ATOM 546 C C . MET A 1 75 ? -3.499 -18.886 16.615 1.00 87.06 75 MET A C 1
ATOM 548 O O . MET A 1 75 ? -2.325 -19.012 16.968 1.00 87.06 75 MET A O 1
ATOM 552 N N . ALA A 1 76 ? -3.862 -18.557 15.375 1.00 86.81 76 ALA A N 1
ATOM 553 C CA . ALA A 1 76 ? -2.930 -18.213 14.304 1.00 86.81 76 ALA A CA 1
ATOM 554 C C . ALA A 1 76 ? -2.824 -16.694 14.103 1.00 86.81 76 ALA A C 1
ATOM 556 O O . ALA A 1 76 ? -1.748 -16.199 13.782 1.00 86.81 76 ALA A O 1
ATOM 557 N N . ASN A 1 77 ? -3.920 -15.955 14.322 1.00 87.50 77 ASN A N 1
ATOM 558 C CA . ASN A 1 77 ? -3.953 -14.498 14.189 1.00 87.50 77 ASN A CA 1
ATOM 559 C C . ASN A 1 77 ? -4.733 -13.823 15.319 1.00 87.50 77 ASN A C 1
ATOM 561 O O . ASN A 1 77 ? -5.668 -14.393 15.882 1.00 87.50 77 ASN A O 1
ATOM 565 N N . ILE A 1 78 ? -4.371 -12.569 15.591 1.00 88.88 78 ILE A N 1
ATOM 566 C CA . ILE A 1 78 ? -5.046 -11.689 16.543 1.00 88.88 78 ILE A CA 1
ATOM 567 C C . ILE A 1 78 ? -5.492 -10.407 15.840 1.00 88.88 78 ILE A C 1
ATOM 569 O O . ILE A 1 78 ? -4.762 -9.848 15.021 1.00 88.88 78 ILE A O 1
ATOM 573 N N . ALA A 1 79 ? -6.681 -9.922 16.177 1.00 89.81 79 ALA A N 1
ATOM 574 C CA . ALA A 1 79 ? -7.208 -8.666 15.668 1.00 89.81 79 ALA A CA 1
ATOM 575 C C . ALA A 1 79 ? -7.796 -7.815 16.796 1.00 89.81 79 ALA A C 1
ATOM 577 O O . ALA A 1 79 ? -8.301 -8.324 17.794 1.00 89.81 79 ALA A O 1
ATOM 578 N N . LEU A 1 80 ? -7.750 -6.495 16.617 1.00 90.62 80 LEU A N 1
ATOM 579 C CA . LEU A 1 80 ? -8.530 -5.553 17.411 1.00 90.62 80 LEU A CA 1
ATOM 580 C C . LEU A 1 80 ? -9.702 -5.087 16.555 1.00 90.62 80 LEU A C 1
ATOM 582 O O . LEU A 1 80 ? -9.500 -4.393 15.559 1.00 90.62 80 LEU A O 1
ATOM 586 N N . PHE A 1 81 ? -10.916 -5.440 16.958 1.00 92.25 81 PHE A N 1
ATOM 587 C CA . PHE A 1 81 ? -12.129 -4.978 16.306 1.00 92.25 81 PHE A CA 1
ATOM 588 C C . PHE A 1 81 ? -12.768 -3.845 17.101 1.00 92.25 81 PHE A C 1
ATOM 590 O O . PHE A 1 81 ? -12.946 -3.948 18.315 1.00 92.25 81 PHE A O 1
ATOM 597 N N . ILE A 1 82 ? -13.102 -2.754 16.412 1.00 92.38 82 ILE A N 1
ATOM 598 C CA . ILE A 1 82 ? -13.674 -1.537 16.992 1.00 92.38 82 ILE A CA 1
ATOM 599 C C . ILE A 1 82 ? -14.948 -1.221 16.220 1.00 92.38 82 ILE A C 1
ATOM 601 O O . ILE A 1 82 ? -14.914 -1.134 14.994 1.00 92.38 82 ILE A O 1
ATOM 605 N N . TRP A 1 83 ? -16.058 -1.027 16.927 1.00 92.56 83 TRP A N 1
ATOM 606 C CA . TRP A 1 83 ? -17.341 -0.693 16.312 1.00 92.56 83 TRP A CA 1
ATOM 607 C C . TRP A 1 83 ? -18.153 0.263 17.181 1.00 92.56 83 TRP A C 1
ATOM 609 O O . TRP A 1 83 ? -17.815 0.545 18.335 1.00 92.56 83 TRP A O 1
ATOM 619 N N . LEU A 1 84 ? -19.238 0.762 16.599 1.00 91.25 84 LEU A N 1
ATOM 620 C CA . LEU A 1 84 ? -20.215 1.615 17.259 1.00 91.25 84 LEU A CA 1
ATOM 621 C C . LEU A 1 84 ? -21.417 0.741 17.650 1.00 91.25 84 LEU A C 1
ATOM 623 O O . LEU A 1 84 ? -21.883 -0.039 16.821 1.00 91.25 84 LEU A O 1
ATOM 627 N N . PRO A 1 85 ? -21.894 0.798 18.906 1.00 90.12 85 PRO A N 1
ATOM 628 C CA . PRO A 1 85 ? -22.948 -0.096 19.387 1.00 90.12 85 PRO A CA 1
ATOM 629 C C . PRO A 1 85 ? -24.339 0.234 18.830 1.00 90.12 85 PRO A C 1
ATOM 631 O O . PRO A 1 85 ? -25.247 -0.583 18.965 1.00 90.12 85 PRO A O 1
ATOM 634 N N . ASN A 1 86 ? -24.513 1.413 18.231 1.00 85.62 86 ASN A N 1
ATOM 635 C CA . ASN A 1 86 ? -25.780 1.902 17.705 1.00 85.62 86 ASN A CA 1
ATOM 636 C C . ASN A 1 86 ? -25.649 2.259 16.222 1.00 85.62 86 ASN A C 1
ATOM 638 O O . ASN A 1 86 ? -24.545 2.397 15.695 1.00 85.62 86 ASN A O 1
ATOM 642 N N . GLU A 1 87 ? -26.794 2.416 15.563 1.00 82.75 87 GLU A N 1
ATOM 643 C CA . GLU A 1 87 ? -26.850 2.991 14.224 1.00 82.75 87 GLU A CA 1
ATOM 644 C C . GLU A 1 87 ? -26.460 4.470 14.274 1.00 82.75 87 GLU A C 1
ATOM 646 O O . GLU A 1 87 ? -27.000 5.241 15.067 1.00 82.75 87 GLU A O 1
ATOM 651 N N . GLU A 1 88 ? -25.537 4.860 13.402 1.00 83.75 88 GLU A N 1
ATOM 652 C CA . GLU A 1 88 ? -25.037 6.228 13.292 1.00 83.75 88 GLU A CA 1
ATOM 653 C C . GLU A 1 88 ? -25.333 6.785 11.897 1.00 83.75 88 GLU A C 1
ATOM 655 O O . GLU A 1 88 ? -25.595 6.048 10.940 1.00 83.75 88 GLU A O 1
ATOM 660 N N . THR A 1 89 ? -25.288 8.106 11.757 1.00 81.69 89 THR A N 1
ATOM 661 C CA . THR A 1 89 ? -25.546 8.778 10.481 1.00 81.69 89 THR A CA 1
ATOM 662 C C . THR A 1 89 ? -24.262 8.971 9.673 1.00 81.69 89 THR A C 1
ATOM 664 O O . THR A 1 89 ? -23.157 8.982 10.207 1.00 81.69 89 THR A O 1
ATOM 667 N N . ILE A 1 90 ? -24.389 9.228 8.365 1.00 80.75 90 ILE A N 1
ATOM 668 C CA . ILE A 1 90 ? -23.246 9.478 7.456 1.00 80.75 90 ILE A CA 1
ATOM 669 C C . ILE A 1 90 ? -22.379 10.672 7.911 1.00 80.75 90 ILE A C 1
ATOM 671 O O . ILE A 1 90 ? -21.210 10.782 7.544 1.00 80.75 90 ILE A O 1
ATOM 675 N N . THR A 1 91 ? -22.937 11.590 8.703 1.00 85.75 91 THR A N 1
ATOM 676 C CA . THR A 1 91 ? -22.209 12.764 9.203 1.00 85.75 91 THR A CA 1
ATOM 677 C C . THR A 1 91 ? -21.391 12.502 10.464 1.00 85.75 91 THR A C 1
ATOM 679 O O . THR A 1 91 ? -20.571 13.350 10.840 1.00 85.75 91 THR A O 1
ATOM 682 N N . ASP A 1 92 ? -21.595 11.357 11.109 1.00 86.88 92 ASP A N 1
ATOM 683 C CA . ASP A 1 92 ? -20.908 10.996 12.337 1.00 86.88 92 ASP A CA 1
ATOM 684 C C . ASP A 1 92 ? -19.520 10.430 12.007 1.00 86.88 92 ASP A C 1
ATOM 686 O O . ASP A 1 92 ? -19.355 9.503 11.219 1.00 86.88 92 ASP A O 1
ATOM 690 N N . VAL A 1 93 ? -18.482 11.053 12.574 1.00 89.25 93 VAL A N 1
ATOM 691 C CA . VAL A 1 93 ? -17.081 10.729 12.273 1.00 89.25 93 VAL A CA 1
ATOM 692 C C . VAL A 1 93 ? -16.336 10.442 13.565 1.00 89.25 93 VAL A C 1
ATOM 694 O O . VAL A 1 93 ? -16.314 11.279 14.475 1.00 89.25 93 VAL A O 1
ATOM 697 N N . ILE 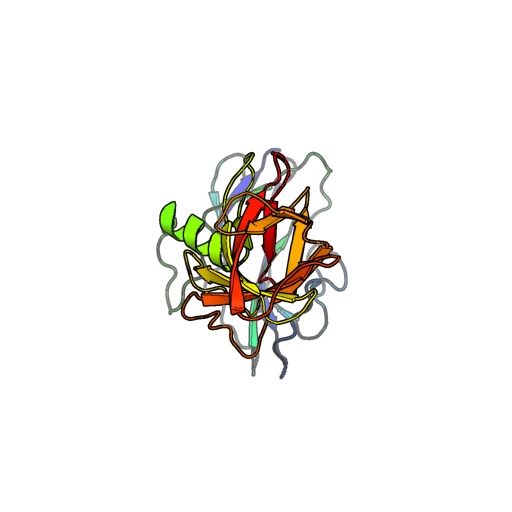A 1 94 ? -15.669 9.291 13.604 1.00 90.56 94 ILE A N 1
ATOM 698 C CA . ILE A 1 94 ? -14.713 8.921 14.643 1.00 90.56 94 ILE A CA 1
ATOM 699 C C . ILE A 1 94 ? -13.282 9.099 14.135 1.00 90.56 94 ILE A C 1
ATOM 701 O O . ILE A 1 94 ? -12.937 8.710 13.022 1.00 90.56 94 ILE A O 1
ATOM 705 N N . TYR A 1 95 ? -12.435 9.682 14.974 1.00 92.69 95 TYR A N 1
ATOM 706 C CA . TYR A 1 95 ? -11.001 9.774 14.744 1.00 92.69 95 TYR A CA 1
ATOM 707 C C . TYR A 1 95 ? -10.293 8.848 15.721 1.00 92.69 95 TYR A C 1
ATOM 709 O O . TYR A 1 95 ? -10.469 8.986 16.932 1.00 92.69 95 TYR A O 1
ATOM 717 N N . ILE A 1 96 ? -9.468 7.944 15.201 1.00 91.94 96 ILE A N 1
ATOM 718 C CA . ILE A 1 96 ? -8.636 7.030 15.986 1.00 91.94 96 ILE A CA 1
ATOM 719 C C . ILE A 1 96 ? -7.175 7.328 15.652 1.00 91.94 96 ILE A C 1
ATOM 721 O O . ILE A 1 96 ? -6.824 7.492 14.486 1.00 91.94 96 ILE A O 1
ATOM 725 N N . LYS A 1 97 ? -6.328 7.424 16.677 1.00 90.94 97 LYS A N 1
ATOM 726 C CA . LYS A 1 97 ? -4.884 7.626 16.531 1.00 90.94 97 LYS A CA 1
ATOM 727 C C . LYS A 1 97 ? -4.092 6.800 17.540 1.00 90.94 97 LYS A C 1
ATOM 729 O O . LYS A 1 97 ? -4.659 6.173 18.439 1.00 90.94 97 LYS A O 1
ATOM 734 N N . ASP A 1 98 ? -2.772 6.866 17.395 1.00 89.19 98 ASP A N 1
ATOM 735 C CA . ASP A 1 98 ? -1.796 6.213 18.268 1.00 89.19 98 ASP A CA 1
ATOM 736 C C . ASP A 1 98 ? -2.010 4.687 18.307 1.00 89.19 98 ASP A C 1
ATOM 738 O O . ASP A 1 98 ? -2.098 4.069 19.371 1.00 89.19 98 ASP A O 1
ATOM 742 N N . ILE A 1 99 ? -2.166 4.088 17.120 1.00 87.62 99 ILE A N 1
ATOM 743 C CA . ILE A 1 99 ? -2.336 2.644 16.946 1.00 87.62 99 ILE A CA 1
ATOM 744 C C . ILE A 1 99 ? -0.954 2.017 16.793 1.00 87.62 99 ILE A C 1
ATOM 746 O O . ILE A 1 99 ? -0.192 2.381 15.900 1.00 87.62 99 ILE A O 1
ATOM 750 N N . GLN A 1 100 ? -0.638 1.065 17.663 1.00 87.06 100 GLN A N 1
ATOM 751 C CA . GLN A 1 100 ? 0.610 0.319 17.612 1.00 87.06 100 GLN A CA 1
ATOM 752 C C . GLN A 1 100 ? 0.382 -1.093 18.149 1.00 87.06 100 GLN A C 1
ATOM 754 O O . GLN A 1 100 ? -0.208 -1.265 19.215 1.00 87.06 100 GLN A O 1
ATOM 759 N N . MET A 1 101 ? 0.890 -2.089 17.425 1.00 86.19 101 MET A N 1
ATOM 760 C CA . MET A 1 101 ? 1.011 -3.458 17.919 1.00 86.19 101 MET A CA 1
ATOM 761 C C . MET A 1 101 ? 2.411 -3.639 18.503 1.00 86.19 101 MET A C 1
ATOM 763 O O . MET A 1 101 ? 3.401 -3.261 17.875 1.00 86.19 101 MET A O 1
ATOM 767 N N . CYS A 1 102 ? 2.484 -4.159 19.725 1.00 85.00 102 CYS A N 1
ATOM 768 C CA . CYS A 1 102 ? 3.737 -4.366 20.443 1.00 85.00 102 CYS A CA 1
ATOM 769 C C . CYS A 1 102 ? 3.881 -5.850 20.757 1.00 85.00 102 CYS A C 1
ATOM 771 O O . CYS A 1 102 ? 2.931 -6.462 21.237 1.00 85.00 102 CYS A O 1
ATOM 773 N N . GLU A 1 103 ? 5.063 -6.402 20.518 1.00 83.44 103 GLU A N 1
ATOM 774 C CA . GLU A 1 103 ? 5.413 -7.730 21.008 1.00 83.44 103 GLU A CA 1
ATOM 775 C C . GLU A 1 103 ? 5.852 -7.628 22.476 1.00 83.44 103 GLU A C 1
ATOM 777 O O . GLU A 1 103 ? 6.639 -6.747 22.836 1.00 83.44 103 GLU A O 1
ATOM 782 N N . GLY A 1 104 ? 5.329 -8.513 23.325 1.00 81.94 104 GLY A N 1
ATOM 783 C CA . GLY A 1 104 ? 5.690 -8.611 24.739 1.00 81.94 104 GLY A CA 1
ATOM 784 C C . GLY A 1 104 ? 4.510 -8.461 25.701 1.00 81.94 104 GLY A C 1
ATOM 785 O O . GLY A 1 104 ? 3.359 -8.304 25.310 1.00 81.94 104 GLY A O 1
ATOM 786 N N . GLU A 1 105 ? 4.814 -8.507 26.997 1.00 80.12 105 GLU A N 1
ATOM 787 C CA . GLU A 1 105 ? 3.811 -8.573 28.073 1.00 80.12 105 GLU A CA 1
ATOM 788 C C . GLU A 1 105 ? 3.200 -7.211 28.448 1.00 80.12 105 GLU A C 1
ATOM 790 O O . GLU A 1 105 ? 2.325 -7.133 29.312 1.00 80.12 105 GLU A O 1
ATOM 795 N N . ARG A 1 106 ? 3.696 -6.106 27.874 1.00 77.50 106 ARG A N 1
ATOM 796 C CA . ARG A 1 106 ? 3.285 -4.745 28.250 1.00 77.50 106 ARG A CA 1
ATOM 797 C C . ARG A 1 106 ? 3.166 -3.834 27.037 1.00 77.50 106 ARG A C 1
ATOM 799 O O . ARG A 1 106 ? 4.056 -3.786 26.193 1.00 77.50 106 ARG A O 1
ATOM 806 N N . ALA A 1 107 ? 2.104 -3.030 27.017 1.00 79.12 107 ALA A N 1
ATOM 807 C CA . ALA A 1 107 ? 1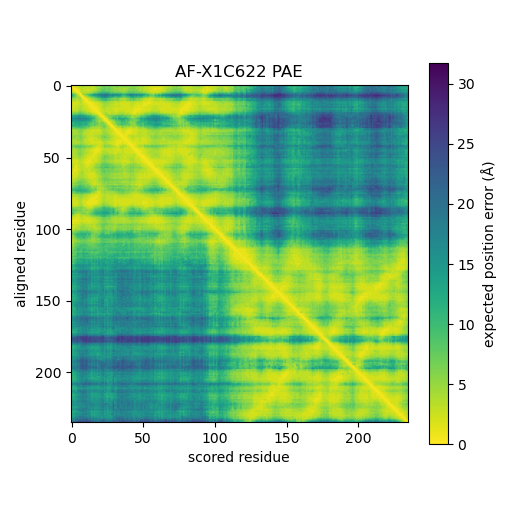.960 -1.943 26.059 1.00 79.12 107 ALA A CA 1
ATOM 808 C C . ALA A 1 107 ? 2.993 -0.842 26.353 1.00 79.12 107 ALA A C 1
ATOM 810 O O . ALA A 1 107 ? 2.988 -0.244 27.432 1.00 79.12 107 ALA A O 1
ATOM 811 N N . ILE A 1 108 ? 3.877 -0.571 25.393 1.00 87.00 108 ILE A N 1
ATOM 812 C CA . ILE A 1 108 ? 4.805 0.562 25.459 1.00 87.00 108 ILE A CA 1
ATOM 813 C C . ILE A 1 108 ? 4.108 1.855 25.005 1.00 87.00 108 ILE A C 1
ATOM 815 O O . ILE A 1 108 ? 3.129 1.790 24.255 1.00 87.00 108 ILE A O 1
ATOM 819 N N . PRO A 1 109 ? 4.578 3.040 25.445 1.00 86.88 109 PRO A N 1
ATOM 820 C CA . PRO A 1 109 ? 4.072 4.306 24.928 1.00 86.88 109 PRO A CA 1
ATOM 821 C C . PRO A 1 109 ? 4.149 4.350 23.400 1.00 86.88 109 PRO A C 1
ATOM 823 O O . PRO A 1 109 ? 5.120 3.860 22.819 1.00 86.88 109 PRO A O 1
ATOM 826 N N . PHE A 1 110 ? 3.140 4.957 22.767 1.00 87.56 110 PHE A N 1
ATOM 827 C CA . PHE A 1 110 ? 3.110 5.106 21.315 1.00 87.56 110 PHE A CA 1
ATOM 828 C C . PHE A 1 110 ? 4.388 5.792 20.835 1.00 87.56 110 PHE A C 1
ATOM 830 O O . PHE A 1 110 ? 4.715 6.901 21.268 1.00 87.56 110 PHE A O 1
ATOM 837 N N . LYS A 1 111 ? 5.100 5.120 19.936 1.00 87.75 111 LYS A N 1
ATOM 838 C CA . LYS A 1 111 ? 6.301 5.648 19.309 1.00 87.75 111 LYS A CA 1
ATOM 839 C C . LYS A 1 111 ? 5.983 5.893 17.836 1.00 87.75 111 LYS A C 1
ATOM 841 O O . LYS A 1 111 ? 5.911 4.920 17.083 1.00 87.75 111 LYS A O 1
ATOM 846 N N . PRO A 1 112 ? 5.800 7.155 17.405 1.00 85.81 112 PRO A N 1
ATOM 847 C CA . PRO A 1 112 ? 5.635 7.425 15.989 1.00 85.81 112 PRO A CA 1
ATOM 848 C C . PRO A 1 112 ? 6.885 6.941 15.258 1.00 85.81 112 PRO A C 1
ATOM 850 O O . PRO A 1 112 ? 8.013 7.167 15.713 1.00 85.81 112 PRO A O 1
ATOM 853 N N . ARG A 1 113 ? 6.683 6.268 14.130 1.00 85.88 113 ARG A N 1
ATOM 854 C CA . ARG A 1 113 ? 7.778 6.000 13.206 1.00 85.88 113 ARG A CA 1
ATOM 855 C C . ARG A 1 113 ? 8.275 7.330 12.656 1.00 85.88 113 ARG A C 1
ATOM 857 O O . ARG A 1 113 ? 7.505 8.270 12.448 1.00 85.88 113 ARG A O 1
ATOM 864 N N . SER A 1 114 ? 9.582 7.429 12.460 1.00 91.44 114 SER A N 1
ATOM 865 C CA . SER A 1 114 ? 10.153 8.575 11.764 1.00 91.44 114 SER A CA 1
ATOM 866 C C . SER A 1 114 ? 9.639 8.615 10.325 1.00 91.44 114 SER A C 1
ATOM 868 O O . SER A 1 114 ? 9.303 7.583 9.741 1.00 91.44 114 SER A O 1
ATOM 870 N N . TYR A 1 115 ? 9.634 9.806 9.722 1.00 89.12 115 TYR A N 1
ATOM 871 C CA . TYR A 1 115 ? 9.278 9.965 8.310 1.00 89.12 115 TYR A CA 1
ATOM 872 C C . TYR A 1 115 ? 10.046 8.984 7.410 1.00 89.12 115 TYR A C 1
ATOM 874 O O . TYR A 1 115 ? 9.460 8.373 6.524 1.00 89.12 115 TYR A O 1
ATOM 882 N N . GLN A 1 116 ? 11.340 8.781 7.678 1.00 89.62 116 GLN A N 1
ATOM 883 C CA . GLN A 1 116 ? 12.171 7.870 6.896 1.00 89.62 116 GLN A CA 1
ATOM 884 C C . GLN A 1 116 ? 11.740 6.405 7.044 1.00 89.62 116 GLN A C 1
ATOM 886 O O . GLN A 1 116 ? 11.771 5.663 6.068 1.00 89.62 116 GLN A O 1
ATOM 891 N N . GLU A 1 117 ? 11.350 5.971 8.242 1.00 89.94 117 GLU A N 1
ATOM 892 C CA . GLU A 1 117 ? 10.879 4.602 8.480 1.00 89.94 117 GLU A CA 1
ATOM 893 C C . GLU A 1 117 ? 9.519 4.347 7.827 1.00 89.94 117 GLU A C 1
ATOM 895 O O . GLU A 1 117 ? 9.320 3.270 7.266 1.00 89.94 117 GLU A O 1
ATOM 900 N N . GLU A 1 118 ? 8.605 5.321 7.856 1.00 88.06 118 GLU A N 1
ATOM 901 C CA . GLU A 1 118 ? 7.325 5.226 7.139 1.00 88.06 118 GLU A CA 1
ATOM 902 C C . GLU A 1 118 ? 7.542 5.223 5.629 1.00 88.06 118 GLU A C 1
ATOM 904 O O . GLU A 1 118 ? 7.049 4.338 4.936 1.00 88.06 118 GLU A O 1
ATOM 909 N N . PHE A 1 119 ? 8.354 6.149 5.115 1.00 88.62 119 PHE A N 1
ATOM 910 C CA . PHE A 1 119 ? 8.678 6.211 3.694 1.00 88.62 119 PHE A CA 1
ATOM 911 C C . PHE A 1 119 ? 9.329 4.912 3.210 1.00 88.62 119 PHE A C 1
ATOM 913 O O . PHE A 1 119 ? 8.902 4.337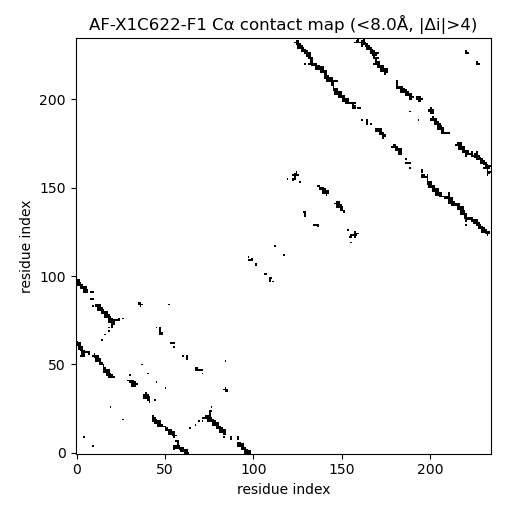 2.210 1.00 88.62 119 PHE A O 1
ATOM 920 N N . ASN A 1 120 ? 10.302 4.393 3.964 1.00 89.00 120 ASN A N 1
ATOM 921 C CA . ASN A 1 120 ? 10.890 3.093 3.679 1.00 89.00 120 ASN A CA 1
ATOM 922 C C . ASN A 1 120 ? 9.850 1.975 3.804 1.00 89.00 120 ASN A C 1
ATOM 924 O O . ASN A 1 120 ? 9.882 1.048 3.018 1.00 89.00 120 ASN A O 1
ATOM 928 N N . SER A 1 121 ? 8.909 2.022 4.745 1.00 87.44 121 SER A N 1
ATOM 929 C CA . SER A 1 121 ? 7.861 0.998 4.825 1.00 87.44 121 SER A CA 1
ATOM 930 C C . SER A 1 121 ? 6.985 1.010 3.573 1.00 87.44 121 SER A C 1
ATOM 932 O O . SER A 1 121 ? 6.795 -0.046 2.979 1.00 87.44 121 SER A O 1
ATOM 934 N N . CYS A 1 122 ? 6.553 2.187 3.111 1.00 87.69 122 CYS A N 1
ATOM 935 C CA . CYS A 1 122 ? 5.772 2.355 1.884 1.00 87.69 122 CYS A CA 1
ATOM 936 C C . CYS A 1 122 ? 6.524 1.867 0.638 1.00 87.69 122 CYS A C 1
ATOM 938 O O . CYS A 1 122 ? 5.966 1.122 -0.167 1.00 87.69 122 CYS A O 1
ATOM 940 N N . LEU A 1 123 ? 7.813 2.206 0.512 1.00 88.38 123 LEU A N 1
ATOM 941 C CA . LEU A 1 123 ? 8.648 1.791 -0.619 1.00 88.38 123 LEU A CA 1
ATOM 942 C C . LEU A 1 123 ? 8.832 0.261 -0.730 1.00 88.38 123 LEU A C 1
ATOM 944 O O . LEU A 1 123 ? 9.309 -0.222 -1.758 1.00 88.38 123 LEU A O 1
ATOM 948 N N . ARG A 1 124 ? 8.504 -0.521 0.314 1.00 87.81 124 ARG A N 1
ATOM 949 C CA . ARG A 1 124 ? 8.560 -1.995 0.255 1.00 87.81 124 ARG A CA 1
ATOM 950 C C . ARG A 1 124 ? 7.360 -2.575 -0.483 1.00 87.81 124 ARG A C 1
ATOM 952 O O . ARG A 1 124 ? 7.467 -3.689 -0.991 1.00 87.81 124 ARG A O 1
ATOM 959 N N . PHE A 1 125 ? 6.240 -1.853 -0.494 1.00 88.00 125 PHE A N 1
ATOM 960 C CA . PHE A 1 125 ? 4.998 -2.255 -1.155 1.00 88.00 125 PHE A CA 1
ATOM 961 C C . PHE A 1 125 ? 4.934 -1.744 -2.587 1.00 88.00 125 PHE A C 1
ATOM 963 O O . PHE A 1 125 ? 4.448 -2.450 -3.461 1.00 88.00 125 PHE A O 1
ATOM 970 N N . CYS A 1 126 ? 5.437 -0.536 -2.829 1.00 87.38 126 CYS A N 1
ATOM 971 C CA . CYS A 1 126 ? 5.328 0.108 -4.126 1.00 87.38 126 CYS A CA 1
ATOM 972 C C . CYS A 1 126 ? 6.559 0.964 -4.427 1.00 87.38 126 CYS A C 1
ATOM 974 O O . CYS A 1 126 ? 6.992 1.758 -3.589 1.00 87.38 126 CYS A O 1
ATOM 976 N N . GLN A 1 127 ? 7.075 0.864 -5.654 1.00 88.56 127 GLN A N 1
ATOM 977 C CA . GLN A 1 127 ? 8.091 1.779 -6.177 1.00 88.56 127 GLN A CA 1
ATOM 978 C C . GLN A 1 127 ? 7.669 2.347 -7.533 1.00 88.56 127 GLN A C 1
ATOM 980 O O . GLN A 1 127 ? 7.117 1.645 -8.380 1.00 88.56 127 GLN A O 1
ATOM 985 N N . VAL A 1 128 ? 7.941 3.640 -7.717 1.00 88.81 128 VAL A N 1
ATOM 986 C CA . VAL A 1 128 ? 7.661 4.389 -8.945 1.00 88.81 128 VAL A CA 1
ATOM 987 C C . VAL A 1 128 ? 8.982 4.863 -9.527 1.00 88.81 128 VAL A C 1
ATOM 989 O O . VAL A 1 128 ? 9.811 5.432 -8.815 1.00 88.81 128 VAL A O 1
ATOM 992 N N . TYR A 1 129 ? 9.146 4.680 -10.828 1.00 88.12 129 TYR A N 1
ATOM 993 C CA . TYR A 1 129 ? 10.296 5.149 -11.584 1.00 88.12 129 TYR A CA 1
ATOM 994 C C . TYR A 1 129 ? 9.830 5.986 -12.779 1.00 88.12 129 TYR A C 1
ATOM 996 O O . TYR A 1 129 ? 8.852 5.638 -13.435 1.00 88.12 129 TYR A O 1
ATOM 1004 N N . GLY A 1 130 ? 10.534 7.075 -13.095 1.00 87.50 130 GLY A N 1
ATOM 1005 C CA . GLY A 1 130 ? 10.148 7.994 -14.175 1.00 87.50 130 GLY A CA 1
ATOM 1006 C C . GLY A 1 130 ? 9.326 9.189 -13.683 1.00 87.50 130 GLY A C 1
ATOM 1007 O O . GLY A 1 130 ? 9.552 9.684 -12.582 1.00 87.50 130 GLY A O 1
ATOM 1008 N N . GLY A 1 131 ? 8.407 9.679 -14.519 1.00 86.19 131 GLY A N 1
ATOM 1009 C CA . GLY A 1 131 ? 7.567 10.852 -14.233 1.00 86.19 131 GLY A CA 1
ATOM 1010 C C . GLY A 1 131 ? 8.143 12.193 -14.705 1.00 86.19 131 GLY A C 1
ATOM 1011 O O . GLY A 1 131 ? 7.698 13.252 -14.269 1.00 86.19 131 GLY A O 1
ATOM 1012 N N . SER A 1 132 ? 9.152 12.170 -15.577 1.00 88.38 132 SER A N 1
ATOM 1013 C CA . SER A 1 132 ? 9.703 13.366 -16.221 1.00 88.38 132 SER A CA 1
ATOM 1014 C C . SER A 1 132 ? 10.189 13.034 -17.631 1.00 88.38 132 SER A C 1
ATOM 1016 O O . SER A 1 132 ? 10.631 11.912 -17.900 1.00 88.38 132 SER A O 1
ATOM 1018 N N . THR A 1 133 ? 10.134 14.013 -18.536 1.00 89.31 133 THR A N 1
ATOM 1019 C CA . THR A 1 133 ? 10.565 13.844 -19.930 1.00 89.31 133 THR A CA 1
ATOM 1020 C C . THR A 1 133 ? 12.036 13.443 -20.000 1.00 89.31 133 THR A C 1
ATOM 1022 O O . THR A 1 133 ? 12.857 14.005 -19.277 1.00 89.31 133 THR A O 1
ATOM 1025 N N . HIS A 1 134 ? 12.386 12.525 -20.903 1.00 88.25 134 HIS A N 1
ATOM 1026 C CA . HIS A 1 134 ? 13.767 12.082 -21.137 1.00 88.25 134 HIS A CA 1
ATOM 1027 C C . HIS A 1 134 ? 14.468 11.452 -19.922 1.00 88.25 134 HIS A C 1
ATOM 1029 O O . HIS A 1 134 ? 15.689 11.276 -19.935 1.00 88.25 134 HIS A O 1
ATOM 1035 N N . THR A 1 135 ? 13.717 11.071 -18.884 1.00 89.56 135 THR A N 1
ATOM 1036 C CA . THR A 1 135 ? 14.273 10.346 -17.737 1.00 89.56 135 THR A CA 1
ATOM 1037 C C . THR A 1 135 ? 14.794 8.994 -18.199 1.00 89.56 135 THR A C 1
ATOM 1039 O O . THR A 1 135 ? 14.035 8.186 -18.732 1.00 89.56 135 THR A O 1
ATOM 1042 N N . ARG A 1 136 ? 16.087 8.743 -17.986 1.00 88.25 136 ARG A N 1
ATOM 1043 C CA . ARG A 1 136 ? 16.719 7.446 -18.246 1.00 88.25 136 ARG A CA 1
ATOM 1044 C C . ARG A 1 136 ? 16.561 6.564 -17.015 1.00 88.25 136 ARG A C 1
ATOM 1046 O O . ARG A 1 136 ? 16.958 6.971 -15.928 1.00 88.25 136 ARG A O 1
ATOM 1053 N N . LEU A 1 137 ? 15.993 5.375 -17.188 1.00 84.81 137 LEU A N 1
ATOM 1054 C CA . LEU A 1 137 ? 15.829 4.408 -16.099 1.00 84.81 137 LEU A CA 1
ATOM 1055 C C . LEU A 1 137 ? 17.073 3.547 -15.903 1.00 84.81 137 LEU A C 1
ATOM 1057 O O . LEU A 1 137 ? 17.407 3.181 -14.781 1.00 84.81 137 LEU A O 1
ATOM 1061 N N . GLY A 1 138 ? 17.761 3.218 -16.994 1.00 88.38 138 GLY A N 1
ATOM 1062 C CA . GLY A 1 138 ? 18.929 2.354 -16.948 1.00 88.38 138 GLY A CA 1
ATOM 1063 C C . GLY A 1 138 ? 19.438 1.977 -18.329 1.00 88.38 138 GLY A C 1
ATOM 1064 O O . GLY A 1 138 ? 18.979 2.498 -19.353 1.00 88.38 138 GLY A O 1
ATOM 1065 N N . TYR A 1 139 ? 20.402 1.062 -18.332 1.00 91.00 139 TYR A N 1
ATOM 1066 C CA . TYR A 1 139 ? 20.962 0.480 -19.543 1.00 91.00 139 TYR A CA 1
ATOM 1067 C C . TYR A 1 139 ? 20.482 -0.959 -19.689 1.00 91.00 139 TYR A C 1
ATOM 1069 O O . TYR A 1 139 ? 20.650 -1.768 -18.776 1.00 91.00 139 TYR A O 1
ATOM 1077 N N . ALA A 1 140 ? 19.880 -1.253 -20.833 1.00 92.69 140 ALA A N 1
ATOM 1078 C CA . ALA A 1 140 ? 19.449 -2.578 -21.217 1.00 92.69 140 ALA A CA 1
ATOM 1079 C C . ALA A 1 140 ? 20.442 -3.203 -22.199 1.00 92.69 140 ALA A C 1
ATOM 1081 O O . ALA A 1 140 ? 21.088 -2.502 -22.975 1.00 92.69 140 ALA A O 1
ATOM 1082 N N . ILE A 1 141 ? 20.533 -4.527 -22.191 1.00 93.00 141 ILE A N 1
ATOM 1083 C CA . ILE A 1 141 ? 21.273 -5.294 -23.194 1.00 93.00 141 ILE A CA 1
ATOM 1084 C C . ILE A 1 141 ? 20.254 -6.012 -24.073 1.00 93.00 141 ILE A C 1
ATOM 1086 O O . ILE A 1 141 ? 19.372 -6.698 -23.549 1.00 93.00 141 ILE A O 1
ATOM 1090 N N . GLY A 1 142 ? 20.374 -5.865 -25.392 1.00 92.62 142 GLY A N 1
ATOM 1091 C CA . GLY A 1 142 ? 19.571 -6.624 -26.346 1.00 92.62 142 GLY A CA 1
ATOM 1092 C C . GLY A 1 142 ? 19.878 -8.116 -26.232 1.00 92.62 142 GLY A C 1
ATOM 1093 O O . GLY A 1 142 ? 21.039 -8.525 -26.235 1.00 92.62 142 GLY A O 1
ATOM 1094 N N . THR A 1 143 ? 18.852 -8.951 -26.120 1.00 93.06 143 THR A N 1
ATOM 1095 C CA . THR A 1 143 ? 18.984 -10.416 -26.080 1.00 93.06 143 THR A CA 1
ATOM 1096 C C . THR A 1 143 ? 18.497 -11.084 -27.360 1.00 93.06 143 THR A C 1
ATOM 1098 O O . THR A 1 143 ? 18.932 -12.191 -27.667 1.00 93.06 143 THR A O 1
ATOM 1101 N N . ALA A 1 144 ? 17.622 -10.417 -28.112 1.00 92.50 144 ALA A N 1
ATOM 1102 C CA . ALA A 1 144 ? 17.089 -10.877 -29.390 1.00 92.50 144 ALA A CA 1
ATOM 1103 C C . ALA A 1 144 ? 16.660 -9.677 -30.254 1.00 92.50 144 ALA A C 1
ATOM 1105 O O . ALA A 1 144 ? 16.810 -8.534 -29.837 1.00 92.50 144 ALA A O 1
ATOM 1106 N N . GLY A 1 145 ? 16.084 -9.950 -31.432 1.00 92.19 145 GLY A N 1
ATOM 1107 C CA . GLY A 1 145 ? 15.556 -8.941 -32.366 1.00 92.19 145 GLY A CA 1
ATOM 1108 C C . GLY A 1 145 ? 14.506 -7.987 -31.777 1.00 92.19 145 GLY A C 1
ATOM 1109 O O . GLY A 1 145 ? 14.313 -6.879 -32.276 1.00 92.19 145 GLY A O 1
ATOM 1110 N N . THR A 1 146 ? 13.817 -8.438 -30.730 1.00 93.94 146 THR A N 1
ATOM 1111 C CA . THR A 1 146 ? 12.687 -7.751 -30.086 1.00 93.94 146 THR A CA 1
ATOM 1112 C C . THR A 1 146 ? 12.827 -7.658 -28.575 1.00 93.94 146 THR A C 1
ATOM 1114 O O . THR A 1 146 ? 12.040 -6.959 -27.952 1.00 93.94 146 THR A O 1
ATOM 1117 N N . ASP A 1 147 ? 13.810 -8.331 -27.975 1.00 93.69 147 ASP A N 1
ATOM 1118 C CA . ASP A 1 147 ? 13.878 -8.497 -26.523 1.00 93.69 147 ASP A CA 1
ATOM 1119 C C . ASP A 1 147 ? 15.155 -7.874 -25.970 1.00 93.69 147 ASP A C 1
ATOM 1121 O O . ASP A 1 147 ? 16.242 -8.055 -26.528 1.00 93.69 147 ASP A O 1
ATOM 1125 N N . ALA A 1 148 ? 15.028 -7.188 -24.841 1.00 93.56 148 ALA A N 1
ATOM 1126 C CA . ALA A 1 148 ? 16.130 -6.611 -24.092 1.00 93.56 148 ALA A CA 1
ATOM 1127 C C . ALA A 1 148 ? 15.942 -6.826 -22.592 1.00 93.56 148 ALA A C 1
ATOM 1129 O O . ALA A 1 148 ? 14.829 -6.971 -22.092 1.00 93.56 148 ALA A O 1
ATOM 1130 N N . ARG A 1 149 ? 17.051 -6.811 -21.857 1.00 92.75 149 ARG A N 1
ATOM 1131 C CA . ARG A 1 149 ? 17.063 -6.999 -20.406 1.00 92.75 149 ARG A CA 1
ATOM 1132 C C . ARG A 1 149 ? 17.686 -5.824 -19.700 1.00 92.75 149 ARG A C 1
ATOM 1134 O O . ARG A 1 149 ? 18.771 -5.394 -20.081 1.00 92.75 149 ARG A O 1
ATOM 1141 N N . VAL A 1 150 ? 17.045 -5.365 -18.634 1.00 91.19 150 VAL A N 1
ATOM 1142 C CA . VAL A 1 150 ? 17.545 -4.282 -17.784 1.00 91.19 150 VAL A CA 1
ATOM 1143 C C . VAL A 1 150 ? 17.464 -4.677 -16.319 1.00 91.19 150 VAL A C 1
ATOM 1145 O O . VAL A 1 150 ? 16.507 -5.316 -15.892 1.00 91.19 150 VAL A O 1
ATOM 1148 N N . ILE A 1 151 ? 18.474 -4.293 -15.544 1.00 89.31 151 ILE A N 1
ATOM 1149 C CA . ILE A 1 151 ? 18.448 -4.425 -14.088 1.00 89.31 151 ILE A CA 1
ATOM 1150 C C . ILE A 1 151 ? 18.154 -3.050 -13.509 1.00 89.31 151 ILE A C 1
ATOM 1152 O O . ILE A 1 151 ? 18.888 -2.097 -13.778 1.00 89.31 151 ILE A O 1
ATOM 1156 N N . PHE A 1 152 ? 17.109 -2.961 -12.694 1.00 86.38 152 PHE A N 1
ATOM 1157 C CA . PHE A 1 152 ? 16.856 -1.794 -11.863 1.00 86.38 152 PHE A CA 1
ATOM 1158 C C . PHE A 1 152 ? 17.222 -2.099 -10.419 1.00 86.38 152 PHE A C 1
ATOM 1160 O O . PHE A 1 152 ? 16.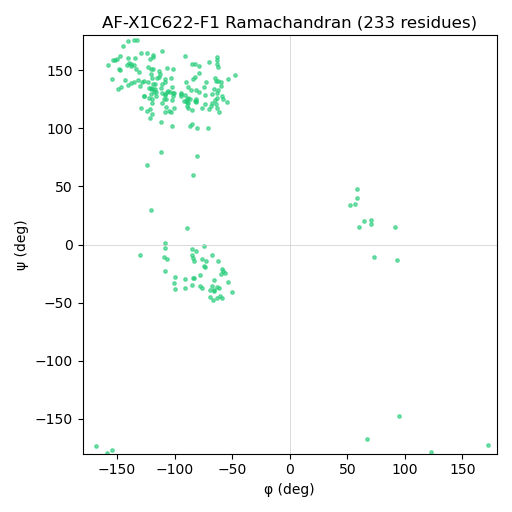829 -3.125 -9.854 1.00 86.38 152 PHE A O 1
ATOM 1167 N N . ASP A 1 153 ? 17.980 -1.181 -9.827 1.00 85.75 153 ASP A N 1
ATOM 1168 C CA . ASP A 1 153 ? 18.257 -1.205 -8.403 1.00 85.75 153 ASP A CA 1
ATOM 1169 C C . ASP A 1 153 ? 17.066 -0.584 -7.661 1.00 85.75 153 ASP A C 1
ATOM 1171 O O . ASP A 1 153 ? 16.640 0.545 -7.935 1.00 85.75 153 ASP A O 1
ATOM 1175 N N . SER A 1 154 ? 16.506 -1.331 -6.717 1.00 85.25 154 SER A N 1
ATOM 1176 C CA . SER A 1 154 ? 15.495 -0.812 -5.807 1.00 85.25 154 SER A CA 1
ATOM 1177 C C . SER A 1 154 ? 16.157 -0.062 -4.657 1.00 85.25 154 SER A C 1
ATOM 1179 O O . SER A 1 154 ? 17.219 -0.433 -4.156 1.00 85.25 154 SER A O 1
ATOM 1181 N N . THR A 1 155 ? 15.533 1.021 -4.193 1.00 84.94 155 THR A N 1
ATOM 1182 C CA . THR A 1 155 ? 16.074 1.789 -3.054 1.00 84.94 155 THR A CA 1
ATOM 1183 C C . THR A 1 155 ? 16.138 0.906 -1.802 1.00 84.94 155 THR A C 1
ATOM 1185 O O . THR A 1 155 ? 17.094 0.934 -1.012 1.00 84.94 155 THR A O 1
ATOM 1188 N N . ILE A 1 156 ? 15.130 0.047 -1.655 1.00 86.31 156 ILE A N 1
ATOM 1189 C CA . ILE A 1 156 ? 14.986 -0.918 -0.572 1.00 86.31 156 ILE A CA 1
ATOM 1190 C C . ILE A 1 156 ? 14.430 -2.255 -1.083 1.00 86.31 156 ILE A C 1
ATOM 1192 O O . ILE A 1 156 ? 13.826 -2.285 -2.160 1.00 86.31 156 ILE A O 1
ATOM 1196 N N . PRO A 1 157 ? 14.611 -3.352 -0.327 1.00 87.50 157 PRO A N 1
ATOM 1197 C CA . PRO A 1 157 ? 14.080 -4.659 -0.697 1.00 87.50 157 PRO A CA 1
ATOM 1198 C C . PRO A 1 157 ? 12.549 -4.649 -0.713 1.00 87.50 157 PRO A C 1
ATOM 1200 O O . PRO A 1 157 ? 11.927 -4.056 0.175 1.00 87.50 157 PRO A O 1
ATOM 1203 N N . TYR A 1 158 ? 11.947 -5.334 -1.682 1.00 86.00 158 TYR A N 1
ATOM 1204 C CA . TYR A 1 158 ? 10.492 -5.479 -1.753 1.00 86.00 158 TYR A CA 1
ATOM 1205 C C . TYR A 1 158 ? 9.967 -6.384 -0.627 1.00 86.00 158 TYR A C 1
ATOM 1207 O O . TYR A 1 158 ? 10.707 -7.180 -0.042 1.00 86.00 158 TYR A O 1
ATOM 1215 N N . ARG A 1 159 ? 8.684 -6.240 -0.270 1.00 83.94 159 ARG A N 1
ATOM 1216 C CA . ARG A 1 159 ? 8.036 -7.105 0.732 1.00 83.94 159 ARG A CA 1
ATOM 1217 C C . ARG A 1 159 ? 7.852 -8.531 0.211 1.00 83.94 159 ARG A C 1
ATOM 1219 O O . ARG A 1 159 ? 8.110 -9.477 0.950 1.00 83.94 159 ARG A O 1
ATOM 1226 N N . THR A 1 160 ? 7.389 -8.655 -1.026 1.00 83.88 160 THR A N 1
ATOM 1227 C CA . THR A 1 160 ? 7.164 -9.916 -1.738 1.00 83.88 160 THR A CA 1
ATOM 1228 C C . THR A 1 160 ? 7.706 -9.797 -3.163 1.00 83.88 160 THR A C 1
ATOM 1230 O O . THR A 1 160 ? 8.199 -8.735 -3.553 1.00 83.88 160 THR A O 1
ATOM 1233 N N . ILE A 1 161 ? 7.667 -10.886 -3.930 1.00 82.62 161 ILE A N 1
ATOM 1234 C CA . ILE A 1 161 ? 7.978 -10.837 -5.361 1.00 82.62 161 ILE A CA 1
ATOM 1235 C C . ILE A 1 161 ? 6.897 -9.969 -6.029 1.00 82.62 161 ILE A C 1
ATOM 1237 O O . ILE A 1 161 ? 5.724 -10.274 -5.851 1.00 82.62 161 ILE A O 1
ATOM 1241 N N . PRO A 1 162 ? 7.246 -8.900 -6.765 1.00 80.88 162 PRO A N 1
ATOM 1242 C CA . PRO A 1 162 ? 6.257 -8.063 -7.431 1.00 80.88 162 PRO A CA 1
ATOM 1243 C C . PRO A 1 162 ? 5.402 -8.858 -8.422 1.00 80.88 162 PRO A C 1
ATOM 1245 O O . PRO A 1 162 ? 5.945 -9.541 -9.294 1.00 80.88 162 PRO A O 1
ATOM 1248 N N . HIS A 1 163 ? 4.079 -8.749 -8.301 1.00 73.06 163 HIS A N 1
ATOM 1249 C CA . HIS A 1 163 ? 3.118 -9.457 -9.158 1.00 73.06 163 HIS A CA 1
ATOM 1250 C C . HIS A 1 163 ? 2.562 -8.563 -10.270 1.00 73.06 163 HIS A C 1
ATOM 1252 O O . HIS A 1 163 ? 2.232 -9.056 -11.349 1.00 73.06 163 HIS A O 1
ATOM 1258 N N . THR A 1 164 ? 2.512 -7.249 -10.032 1.00 77.50 164 THR A N 1
ATOM 1259 C CA . THR A 1 164 ? 1.976 -6.269 -10.978 1.00 77.50 164 THR A CA 1
ATOM 1260 C C . THR A 1 164 ? 3.058 -5.266 -11.355 1.00 77.50 164 THR A C 1
ATOM 1262 O O . THR A 1 164 ? 3.655 -4.608 -10.500 1.00 77.50 164 THR A O 1
ATOM 1265 N N . ILE A 1 165 ? 3.290 -5.125 -12.660 1.00 83.62 165 ILE A N 1
ATOM 1266 C CA . ILE A 1 165 ? 4.074 -4.031 -13.230 1.00 83.62 165 ILE A CA 1
ATOM 1267 C C . ILE A 1 165 ? 3.172 -3.284 -14.193 1.00 83.62 165 ILE A C 1
ATOM 1269 O O . ILE A 1 165 ? 2.587 -3.886 -15.092 1.00 83.62 165 ILE A O 1
ATOM 1273 N N . THR A 1 166 ? 3.109 -1.969 -14.046 1.00 86.75 166 THR A N 1
ATOM 1274 C CA . THR A 1 166 ? 2.434 -1.109 -15.012 1.00 86.75 166 THR A CA 1
ATOM 1275 C C . THR A 1 166 ? 3.442 -0.133 -15.591 1.00 86.75 166 THR A C 1
ATOM 1277 O O . THR A 1 166 ? 4.051 0.645 -14.859 1.00 86.75 166 THR A O 1
ATOM 1280 N N . MET A 1 167 ? 3.614 -0.156 -16.911 1.00 86.56 167 MET A N 1
ATOM 1281 C CA . MET A 1 167 ? 4.257 0.934 -17.641 1.00 86.56 167 MET A CA 1
ATOM 1282 C C . MET A 1 167 ? 3.182 1.777 -18.306 1.00 86.56 167 MET A C 1
ATOM 1284 O O . MET A 1 167 ? 2.312 1.262 -19.005 1.00 86.56 167 MET A O 1
ATOM 1288 N N . THR A 1 168 ? 3.248 3.079 -18.070 1.00 89.00 168 THR A N 1
ATOM 1289 C CA . THR A 1 168 ? 2.377 4.072 -18.701 1.00 89.00 168 THR A CA 1
ATOM 1290 C C . THR A 1 168 ? 3.216 5.048 -19.515 1.00 89.00 168 THR A C 1
ATOM 1292 O O . THR A 1 168 ? 4.436 5.114 -19.338 1.00 89.00 168 THR A O 1
ATOM 1295 N N . GLY A 1 169 ? 2.571 5.792 -20.412 1.00 88.88 169 GLY A N 1
ATOM 1296 C CA . GLY A 1 169 ? 3.245 6.726 -21.311 1.00 88.88 169 GLY A CA 1
ATOM 1297 C C . GLY A 1 169 ? 4.139 6.035 -22.344 1.00 88.88 169 GLY A C 1
ATOM 1298 O O . GLY A 1 169 ? 4.078 4.822 -22.555 1.00 88.88 169 GLY A O 1
ATOM 1299 N N . THR A 1 170 ? 4.968 6.832 -23.011 1.00 91.12 170 THR A N 1
ATOM 1300 C CA . THR A 1 170 ? 5.826 6.379 -24.110 1.00 91.12 170 THR A CA 1
ATOM 1301 C C . THR A 1 170 ? 7.256 6.154 -23.634 1.00 91.12 170 THR A C 1
ATOM 1303 O O . THR A 1 170 ? 7.962 7.086 -23.239 1.00 91.12 170 THR A O 1
ATOM 1306 N N . TRP A 1 171 ? 7.709 4.911 -23.738 1.00 91.81 171 TRP A N 1
ATOM 1307 C CA . TRP A 1 171 ? 9.066 4.492 -23.401 1.00 91.81 171 TRP A CA 1
ATOM 1308 C C . TRP A 1 171 ? 9.815 4.065 -24.652 1.00 91.81 171 TRP A C 1
ATOM 1310 O O . TRP A 1 171 ? 9.215 3.505 -25.568 1.00 91.81 171 TRP A O 1
ATOM 1320 N N . ALA A 1 172 ? 11.122 4.303 -24.689 1.00 92.62 172 ALA A N 1
ATOM 1321 C CA . ALA A 1 172 ? 11.945 3.877 -25.807 1.00 92.62 172 ALA A CA 1
ATOM 1322 C C . ALA A 1 172 ? 13.318 3.357 -25.375 1.00 92.62 172 ALA A C 1
ATOM 1324 O O . ALA A 1 172 ? 13.864 3.737 -24.335 1.00 92.62 172 ALA A O 1
ATOM 1325 N N . PHE A 1 173 ? 13.867 2.494 -26.219 1.00 93.69 173 PHE A N 1
ATOM 1326 C CA . PHE A 1 173 ? 15.277 2.173 -26.294 1.00 93.69 173 PHE A CA 1
ATOM 1327 C C . PHE A 1 173 ? 15.952 3.186 -27.205 1.00 93.69 173 PHE A C 1
ATOM 1329 O O . PHE A 1 173 ? 15.471 3.434 -28.306 1.00 93.69 173 PHE A O 1
ATOM 1336 N N . ILE A 1 174 ? 17.075 3.737 -26.769 1.00 91.50 174 ILE A N 1
ATOM 1337 C CA . ILE A 1 174 ? 17.993 4.474 -27.635 1.00 91.50 174 ILE A CA 1
ATOM 1338 C C . ILE A 1 174 ? 19.330 3.751 -27.644 1.00 91.50 174 ILE A C 1
ATOM 1340 O O . ILE A 1 174 ? 19.839 3.377 -26.583 1.00 91.50 174 ILE A O 1
ATOM 1344 N N . ASP A 1 175 ? 19.885 3.518 -28.828 1.00 89.31 175 ASP A N 1
ATOM 1345 C CA . ASP A 1 175 ? 21.231 2.962 -28.939 1.00 89.31 175 ASP A CA 1
ATOM 1346 C C . ASP A 1 175 ? 22.279 3.915 -28.330 1.00 89.31 175 ASP A C 1
ATOM 1348 O O . ASP A 1 175 ? 22.048 5.110 -28.117 1.00 89.31 175 ASP A O 1
ATOM 1352 N N . TYR A 1 176 ? 23.467 3.391 -28.025 1.00 77.44 176 TYR A N 1
ATOM 1353 C CA . TYR A 1 176 ? 24.563 4.197 -27.474 1.00 77.44 176 TYR A CA 1
ATOM 1354 C C . TYR A 1 176 ? 24.986 5.361 -28.401 1.00 77.44 176 TYR A C 1
ATOM 1356 O O . TYR A 1 176 ? 25.566 6.342 -27.934 1.00 77.44 176 TYR A O 1
ATOM 1364 N N . GLY A 1 177 ? 24.674 5.280 -29.700 1.00 73.75 177 GLY A N 1
ATOM 1365 C CA . GLY A 1 177 ? 24.958 6.318 -30.693 1.00 73.75 177 GLY A CA 1
ATOM 1366 C C . GLY A 1 177 ? 23.924 7.446 -30.762 1.00 73.75 177 GLY A C 1
ATOM 1367 O O . GLY A 1 177 ? 24.209 8.479 -31.365 1.00 73.75 177 GLY A O 1
ATOM 1368 N N . GLY A 1 178 ? 22.745 7.277 -30.158 1.00 73.44 178 GLY A N 1
ATOM 1369 C CA . GLY A 1 178 ? 21.625 8.207 -30.278 1.00 73.44 178 GLY A CA 1
ATOM 1370 C C . GLY A 1 178 ? 20.947 8.217 -31.653 1.00 73.44 178 GLY A C 1
ATOM 1371 O O . GLY A 1 178 ? 20.279 9.197 -31.978 1.00 73.44 178 GLY A O 1
ATOM 1372 N N . VAL A 1 179 ? 21.158 7.188 -32.478 1.00 71.25 179 VAL A N 1
ATOM 1373 C CA . VAL A 1 179 ? 20.779 7.171 -33.902 1.00 71.25 179 VAL A CA 1
ATOM 1374 C C . VAL A 1 179 ? 19.469 6.423 -34.132 1.00 71.25 179 VAL A C 1
ATOM 1376 O O . VAL A 1 179 ? 18.654 6.862 -34.942 1.00 71.25 179 VAL A O 1
ATOM 1379 N N . SER A 1 180 ? 19.244 5.322 -33.414 1.00 78.19 180 SER A N 1
ATOM 1380 C CA . SER A 1 180 ? 18.003 4.545 -33.475 1.00 78.19 180 SER A CA 1
ATOM 1381 C C . SER A 1 180 ? 17.210 4.664 -32.175 1.00 78.19 180 SER A C 1
ATOM 1383 O O . SER A 1 180 ? 17.769 4.673 -31.077 1.00 78.19 180 SER A O 1
ATOM 1385 N N . THR A 1 181 ? 15.891 4.820 -32.304 1.00 87.62 181 THR A N 1
ATOM 1386 C CA . THR A 1 181 ? 14.954 4.887 -31.178 1.00 87.62 181 THR A CA 1
ATOM 1387 C C . THR A 1 181 ? 13.818 3.910 -31.424 1.00 87.62 181 THR A C 1
ATOM 1389 O O . THR A 1 181 ? 13.058 4.080 -32.373 1.00 87.62 181 THR A O 1
ATOM 1392 N N . GLU A 1 182 ? 13.689 2.914 -30.554 1.00 91.69 182 GLU A N 1
ATOM 1393 C CA . GLU A 1 182 ? 12.678 1.862 -30.664 1.00 91.69 182 GLU A CA 1
ATOM 1394 C C . GLU A 1 182 ? 11.726 1.925 -29.478 1.00 91.69 182 GLU A C 1
ATOM 1396 O O . GLU A 1 182 ? 12.153 2.013 -28.330 1.00 91.69 182 GLU A O 1
ATOM 1401 N N . THR A 1 183 ? 10.420 1.897 -29.733 1.00 91.94 183 THR A N 1
ATOM 1402 C CA . THR A 1 183 ? 9.421 2.010 -28.658 1.00 91.94 183 THR A CA 1
ATOM 1403 C C . THR A 1 183 ? 9.342 0.709 -27.863 1.00 91.94 183 THR A C 1
ATOM 1405 O O . THR A 1 183 ? 9.275 -0.374 -28.443 1.00 91.94 183 THR A O 1
ATOM 1408 N N . VAL A 1 184 ? 9.308 0.818 -26.534 1.00 92.38 184 VAL A N 1
ATOM 1409 C CA . VAL A 1 184 ? 9.044 -0.312 -25.638 1.00 92.38 184 VAL A CA 1
ATOM 1410 C C . VAL A 1 184 ? 7.556 -0.651 -25.716 1.00 92.38 184 VAL A C 1
ATOM 1412 O O . VAL A 1 184 ? 6.704 0.185 -25.423 1.00 92.38 184 VAL A O 1
ATOM 1415 N N . THR A 1 185 ? 7.241 -1.881 -26.102 1.00 92.69 185 THR A N 1
ATOM 1416 C CA . THR A 1 185 ? 5.876 -2.396 -26.270 1.00 92.69 185 THR A CA 1
ATOM 1417 C C . THR A 1 185 ? 5.455 -3.362 -25.164 1.00 92.69 185 THR A C 1
ATOM 1419 O O . THR A 1 185 ? 4.276 -3.692 -25.071 1.00 92.69 185 THR A O 1
ATOM 1422 N N . GLY A 1 186 ? 6.388 -3.832 -24.332 1.00 89.81 186 GLY A N 1
ATOM 1423 C CA . GLY A 1 186 ? 6.096 -4.763 -23.244 1.00 89.81 186 GLY A CA 1
ATOM 1424 C C . GLY A 1 186 ? 7.146 -4.737 -22.138 1.00 89.81 186 GLY A C 1
ATOM 1425 O O . GLY A 1 186 ? 8.302 -4.387 -22.377 1.00 89.81 186 GLY A O 1
ATOM 1426 N N . ILE A 1 187 ? 6.722 -5.114 -20.932 1.00 90.12 187 ILE A N 1
ATOM 1427 C CA . ILE A 1 187 ? 7.572 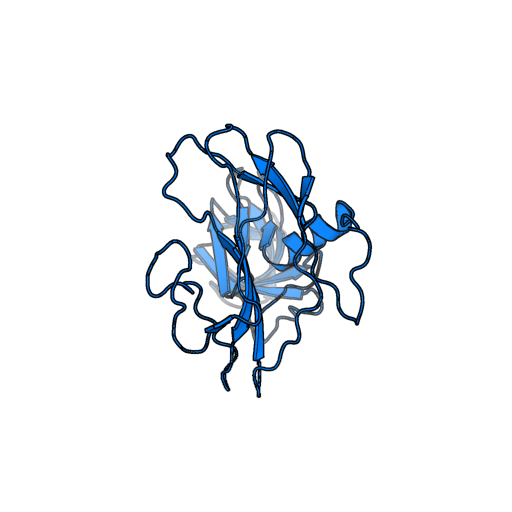-5.282 -19.752 1.00 90.12 187 ILE A CA 1
ATOM 1428 C C . ILE A 1 187 ? 7.092 -6.474 -18.925 1.00 90.12 187 ILE A C 1
ATOM 1430 O O . ILE A 1 187 ? 5.891 -6.671 -18.741 1.00 90.12 187 ILE A O 1
ATOM 1434 N N . SER A 1 188 ? 8.033 -7.236 -18.378 1.00 88.62 188 SER A N 1
ATOM 1435 C CA . SER A 1 188 ? 7.762 -8.278 -17.388 1.00 88.62 188 SER A CA 1
ATOM 1436 C C . SER A 1 188 ? 8.922 -8.433 -16.406 1.00 88.62 188 SER A C 1
ATOM 1438 O O . SER A 1 188 ? 10.077 -8.194 -16.757 1.00 88.62 188 SER A O 1
ATOM 1440 N N . VAL A 1 189 ? 8.627 -8.862 -15.175 1.00 86.56 189 VAL A N 1
ATOM 1441 C CA . VAL A 1 189 ? 9.657 -9.233 -14.195 1.00 86.56 189 VAL A CA 1
ATOM 1442 C C . VAL A 1 189 ? 10.265 -10.571 -14.607 1.00 86.56 189 VAL A C 1
ATOM 1444 O O . VAL A 1 189 ? 9.552 -11.565 -14.752 1.00 86.56 189 VAL A O 1
ATOM 1447 N N . ASN A 1 190 ? 11.591 -10.634 -14.684 1.00 87.12 190 ASN A N 1
ATOM 1448 C CA . ASN A 1 190 ? 12.307 -11.894 -14.802 1.00 87.12 190 ASN A CA 1
ATOM 1449 C C . ASN A 1 190 ? 12.571 -12.478 -13.408 1.00 87.12 190 ASN A C 1
ATOM 1451 O O . ASN A 1 190 ? 13.485 -12.056 -12.699 1.00 87.12 190 ASN A O 1
ATOM 1455 N N . THR A 1 191 ? 11.787 -13.470 -12.995 1.00 80.75 191 THR A N 1
ATOM 1456 C CA . THR A 1 191 ? 11.891 -14.061 -11.648 1.00 80.75 191 THR A CA 1
ATOM 1457 C C . THR A 1 191 ? 13.115 -14.955 -11.451 1.00 80.75 191 THR A C 1
ATOM 1459 O O . THR A 1 191 ? 13.515 -15.186 -10.316 1.00 80.75 191 THR A O 1
ATOM 1462 N N . THR A 1 192 ? 13.736 -15.446 -12.529 1.00 80.69 192 THR A N 1
ATOM 1463 C CA . THR A 1 192 ? 14.882 -16.371 -12.452 1.00 80.69 192 THR A CA 1
ATOM 1464 C C . THR A 1 192 ? 16.209 -15.637 -12.233 1.00 80.69 192 THR A C 1
ATOM 1466 O O . THR A 1 192 ? 17.123 -16.192 -11.630 1.00 80.69 192 THR A O 1
ATOM 1469 N N . GLY A 1 193 ? 16.322 -14.391 -12.707 1.00 74.81 193 GLY A N 1
ATOM 1470 C CA . GLY A 1 193 ? 17.528 -13.562 -12.574 1.00 74.81 193 GLY A CA 1
ATOM 1471 C C . GLY A 1 193 ? 17.417 -12.389 -11.595 1.00 74.81 193 GLY A C 1
ATOM 1472 O O . GLY A 1 193 ? 18.370 -11.622 -11.476 1.00 74.81 193 GLY A O 1
ATOM 1473 N N . SER A 1 194 ? 16.275 -12.221 -10.923 1.00 80.56 194 SER A N 1
ATOM 1474 C CA . SER A 1 194 ? 16.054 -11.139 -9.957 1.00 80.56 194 SER A CA 1
ATOM 1475 C C . SER A 1 194 ? 16.446 -11.541 -8.537 1.00 80.56 194 SER A C 1
ATOM 1477 O O . SER A 1 194 ? 16.109 -12.625 -8.070 1.00 80.56 194 SER A O 1
ATOM 1479 N N . ASP A 1 195 ? 17.071 -10.614 -7.816 1.00 81.62 195 ASP A N 1
ATOM 1480 C CA . ASP A 1 195 ? 17.261 -10.662 -6.370 1.00 81.62 195 ASP A CA 1
ATOM 1481 C C . ASP A 1 195 ? 16.418 -9.560 -5.706 1.00 81.62 195 ASP A C 1
ATOM 1483 O O . ASP A 1 195 ? 16.900 -8.478 -5.352 1.00 81.62 195 ASP A O 1
ATOM 1487 N N . PHE A 1 196 ? 15.118 -9.830 -5.550 1.00 73.94 196 PHE A N 1
ATOM 1488 C CA . PHE A 1 196 ? 14.151 -8.888 -4.964 1.00 73.94 196 PHE A CA 1
ATOM 1489 C C . PHE A 1 196 ? 14.508 -8.476 -3.528 1.00 73.94 196 PHE A C 1
ATOM 1491 O O . PHE A 1 196 ? 14.137 -7.385 -3.080 1.00 73.94 196 PHE A O 1
ATOM 1498 N N . PHE A 1 197 ? 15.245 -9.333 -2.817 1.00 74.50 197 PHE A N 1
ATOM 1499 C CA . PHE A 1 197 ? 15.663 -9.117 -1.434 1.00 74.50 197 PHE A CA 1
ATOM 1500 C C . PHE A 1 197 ? 17.032 -8.422 -1.342 1.00 74.50 197 PHE A C 1
ATOM 1502 O O . PHE A 1 197 ? 17.260 -7.635 -0.423 1.00 74.50 197 PHE A O 1
ATOM 1509 N N . GLY A 1 198 ? 17.907 -8.630 -2.327 1.00 77.94 198 GLY A N 1
ATOM 1510 C CA . GLY A 1 198 ? 19.171 -7.912 -2.528 1.00 77.94 198 GLY A CA 1
ATOM 1511 C C . GLY A 1 198 ? 19.059 -6.651 -3.386 1.00 77.94 198 GLY A C 1
ATOM 1512 O O . GLY A 1 198 ? 20.080 -6.085 -3.777 1.00 77.94 198 GLY A O 1
ATOM 1513 N N . LYS A 1 199 ? 17.830 -6.169 -3.612 1.00 83.06 199 LYS A N 1
ATOM 1514 C CA . LYS A 1 199 ? 17.497 -4.903 -4.283 1.00 83.06 199 LYS A CA 1
ATOM 1515 C C . LYS A 1 199 ? 17.768 -4.850 -5.787 1.00 83.06 199 LYS A C 1
ATOM 1517 O O . LYS A 1 199 ? 17.908 -3.763 -6.336 1.00 83.06 199 LYS A O 1
ATOM 1522 N N . LYS A 1 200 ? 17.857 -5.992 -6.463 1.00 85.75 200 LYS A N 1
ATOM 1523 C CA . LYS A 1 200 ? 18.116 -6.054 -7.906 1.00 85.75 200 LYS A CA 1
ATOM 1524 C C . LYS A 1 200 ? 16.960 -6.737 -8.600 1.00 85.75 200 LYS A C 1
ATOM 1526 O O . LYS A 1 200 ? 16.758 -7.932 -8.421 1.00 85.75 200 LYS A O 1
ATOM 1531 N N . VAL A 1 201 ? 16.217 -5.994 -9.408 1.00 86.56 201 VAL A N 1
ATOM 1532 C CA . VAL A 1 201 ? 15.121 -6.566 -10.190 1.00 86.56 201 VAL A CA 1
ATOM 1533 C C . VAL A 1 201 ? 15.494 -6.539 -11.659 1.00 86.56 201 VAL A C 1
ATOM 1535 O O . VAL A 1 201 ? 15.806 -5.487 -12.214 1.00 86.56 201 VAL A O 1
ATOM 1538 N N . LEU A 1 202 ? 15.494 -7.718 -12.267 1.00 89.00 202 LEU A N 1
ATOM 1539 C CA . LEU A 1 202 ? 15.707 -7.914 -13.689 1.00 89.00 202 LEU A CA 1
ATOM 1540 C C . LEU A 1 202 ? 14.353 -7.829 -14.397 1.00 89.00 202 LEU A C 1
ATOM 1542 O O . LEU A 1 202 ? 13.423 -8.563 -14.062 1.00 89.00 202 LEU A O 1
ATOM 1546 N N . PHE A 1 203 ? 14.261 -6.957 -15.391 1.00 89.25 203 PHE A N 1
ATOM 1547 C CA . PHE A 1 203 ? 13.099 -6.821 -16.256 1.00 89.25 203 PHE A CA 1
ATOM 1548 C C . PHE A 1 203 ? 13.451 -7.281 -17.664 1.00 89.25 203 PHE A C 1
ATOM 1550 O O . PHE A 1 203 ? 14.491 -6.896 -18.209 1.00 89.25 203 PHE A O 1
ATOM 1557 N N . ASP A 1 204 ? 12.561 -8.077 -18.244 1.00 91.50 204 ASP A N 1
ATOM 1558 C CA . ASP A 1 204 ? 12.529 -8.324 -19.679 1.00 91.50 204 ASP A CA 1
ATOM 1559 C C . ASP A 1 204 ? 11.635 -7.243 -20.305 1.00 91.50 204 ASP A C 1
ATOM 1561 O O . ASP A 1 204 ? 10.495 -7.032 -19.882 1.00 91.50 204 ASP A O 1
ATOM 1565 N N . LEU A 1 205 ? 12.180 -6.523 -21.276 1.00 92.69 205 LEU A N 1
ATOM 1566 C CA . LEU A 1 205 ? 11.508 -5.480 -22.036 1.00 92.69 205 LEU A CA 1
ATOM 1567 C C . LEU A 1 205 ? 11.405 -5.920 -23.495 1.00 92.69 205 LEU A C 1
ATOM 1569 O O . LEU A 1 205 ? 12.343 -6.503 -24.041 1.00 92.69 205 LEU A O 1
ATOM 1573 N N . THR A 1 206 ? 10.297 -5.579 -24.141 1.00 94.19 206 THR A N 1
ATOM 1574 C CA . THR A 1 206 ? 10.042 -5.922 -25.544 1.00 94.19 206 THR A CA 1
ATOM 1575 C C . THR A 1 206 ? 9.930 -4.654 -26.381 1.00 94.19 206 THR A C 1
ATOM 1577 O O . THR A 1 206 ? 9.302 -3.688 -25.952 1.00 94.19 206 THR A O 1
ATOM 1580 N N . ALA A 1 207 ? 10.523 -4.658 -27.571 1.00 93.25 207 ALA A N 1
ATOM 1581 C CA . ALA A 1 207 ? 10.326 -3.680 -28.636 1.00 93.25 207 ALA A CA 1
ATOM 1582 C C . ALA A 1 207 ? 9.579 -4.318 -29.813 1.00 93.25 207 ALA A C 1
ATOM 1584 O O . ALA A 1 207 ? 9.513 -5.540 -29.943 1.00 93.25 207 ALA A O 1
ATOM 1585 N N . ALA A 1 208 ? 9.080 -3.486 -30.727 1.00 87.38 208 ALA A N 1
ATOM 1586 C CA . ALA A 1 208 ? 8.466 -3.974 -31.959 1.00 87.38 208 ALA A CA 1
ATOM 1587 C C . ALA A 1 208 ? 9.474 -4.679 -32.894 1.00 87.38 208 ALA A C 1
ATOM 1589 O O . ALA A 1 208 ? 9.123 -5.684 -33.511 1.00 87.38 208 ALA A O 1
ATOM 1590 N N . ALA A 1 209 ? 10.701 -4.152 -33.017 1.00 86.62 209 ALA A N 1
ATOM 1591 C CA . ALA A 1 209 ? 11.787 -4.696 -33.840 1.00 86.62 209 ALA A CA 1
ATOM 1592 C C . ALA A 1 209 ? 13.132 -3.999 -33.524 1.00 86.62 209 ALA A C 1
ATOM 1594 O O . ALA A 1 209 ? 13.206 -3.152 -32.637 1.00 86.62 209 ALA A O 1
ATOM 1595 N N . ASN A 1 210 ? 14.168 -4.327 -34.309 1.00 89.25 210 ASN A N 1
ATOM 1596 C CA . ASN A 1 210 ? 15.448 -3.610 -34.431 1.00 89.25 210 ASN A CA 1
ATOM 1597 C C . ASN A 1 210 ? 16.339 -3.571 -33.183 1.00 89.25 210 ASN A C 1
ATOM 1599 O O . ASN A 1 210 ? 17.252 -2.748 -33.097 1.00 89.25 210 ASN A O 1
ATOM 1603 N N . LEU A 1 211 ? 16.130 -4.493 -32.247 1.00 91.12 211 LEU A N 1
ATOM 1604 C CA . LEU A 1 211 ? 17.128 -4.761 -31.223 1.00 91.12 211 LEU A CA 1
ATOM 1605 C C . LEU A 1 211 ? 18.166 -5.751 -31.761 1.00 91.12 211 LEU A C 1
ATOM 1607 O O . LEU A 1 211 ? 17.852 -6.686 -32.496 1.00 91.12 211 LEU A O 1
ATOM 1611 N N . THR A 1 212 ? 19.422 -5.550 -31.393 1.00 91.94 212 THR A N 1
ATOM 1612 C CA . THR A 1 212 ? 20.534 -6.429 -31.748 1.00 91.94 212 THR A CA 1
ATOM 1613 C C . THR A 1 212 ? 21.013 -7.124 -30.487 1.00 91.94 212 THR A C 1
ATOM 1615 O O . THR A 1 212 ? 21.262 -6.493 -29.457 1.00 91.94 212 THR A O 1
ATOM 1618 N N . ALA A 1 213 ? 21.155 -8.446 -30.556 1.00 92.94 213 ALA A N 1
ATOM 1619 C CA . ALA A 1 213 ? 21.666 -9.215 -29.432 1.00 92.94 213 ALA A CA 1
ATOM 1620 C C . ALA A 1 213 ? 23.113 -8.804 -29.105 1.00 92.94 213 ALA A C 1
ATOM 1622 O O . ALA A 1 213 ? 23.983 -8.844 -29.973 1.00 92.94 213 ALA A O 1
ATOM 1623 N N . GLY A 1 214 ? 23.367 -8.447 -27.846 1.00 89.94 214 GLY A N 1
ATOM 1624 C CA . GLY A 1 214 ? 24.666 -7.986 -27.354 1.00 89.94 214 GLY A CA 1
ATOM 1625 C C . GLY A 1 214 ? 24.861 -6.468 -27.374 1.00 89.94 214 GLY A C 1
ATOM 1626 O O . GLY A 1 214 ? 25.776 -5.987 -26.705 1.00 89.94 214 GLY A O 1
ATOM 1627 N N . ASP A 1 215 ? 23.994 -5.716 -28.056 1.00 90.81 215 ASP A N 1
ATOM 1628 C CA . ASP A 1 215 ? 24.088 -4.258 -28.090 1.00 90.81 215 ASP A CA 1
ATOM 1629 C C . ASP A 1 215 ? 23.520 -3.629 -26.812 1.00 90.81 215 ASP A C 1
ATOM 1631 O O . ASP A 1 215 ? 22.592 -4.145 -26.177 1.00 90.81 215 ASP A O 1
ATOM 1635 N N . LEU A 1 216 ? 24.108 -2.494 -26.428 1.00 91.25 216 LEU A N 1
ATOM 1636 C CA . LEU A 1 216 ? 23.705 -1.719 -25.262 1.00 91.25 216 LEU A CA 1
ATOM 1637 C C . LEU A 1 216 ? 22.722 -0.620 -25.672 1.00 91.25 216 LEU A C 1
ATOM 1639 O O . LEU A 1 216 ? 23.024 0.221 -26.522 1.00 91.25 216 LEU A O 1
ATOM 1643 N N . TYR A 1 217 ? 21.591 -0.575 -24.981 1.00 92.25 217 TYR A N 1
ATOM 1644 C CA . TYR A 1 217 ? 20.539 0.415 -25.163 1.00 92.25 217 TYR A CA 1
ATOM 1645 C C . TYR A 1 217 ? 20.311 1.180 -23.862 1.00 92.25 217 TYR A C 1
ATOM 1647 O O . TYR A 1 217 ? 20.423 0.624 -22.773 1.00 92.25 217 TYR A O 1
ATOM 1655 N N . SER A 1 218 ? 19.958 2.458 -23.935 1.00 91.25 218 SER A N 1
ATOM 1656 C CA . SER A 1 218 ? 19.417 3.185 -22.787 1.00 91.25 218 SER A CA 1
ATOM 1657 C C . SER A 1 218 ? 17.894 3.146 -22.839 1.00 91.25 218 SER A C 1
ATOM 1659 O O . SER A 1 218 ? 17.301 3.453 -23.869 1.00 91.25 218 SER A O 1
ATOM 1661 N N . VAL A 1 219 ? 17.265 2.774 -21.725 1.00 91.81 219 VAL A N 1
ATOM 1662 C CA . VAL A 1 219 ? 15.805 2.807 -21.570 1.00 91.81 219 VAL A CA 1
ATOM 1663 C C . VAL A 1 219 ? 15.422 4.156 -20.988 1.00 91.81 219 VAL A C 1
ATOM 1665 O O . VAL A 1 219 ? 15.929 4.538 -19.926 1.00 91.81 219 VAL A O 1
ATOM 1668 N N . TYR A 1 220 ? 14.546 4.890 -21.668 1.00 91.62 220 TYR A N 1
ATOM 1669 C CA . TYR A 1 220 ? 14.192 6.247 -21.267 1.00 91.62 220 TYR A CA 1
ATOM 1670 C C . TYR A 1 220 ? 12.764 6.643 -21.654 1.00 91.62 220 TYR A C 1
ATOM 1672 O O . TYR A 1 220 ? 12.149 6.053 -22.543 1.00 91.62 220 TYR A O 1
ATOM 1680 N N . ALA A 1 221 ? 12.243 7.660 -20.969 1.00 91.75 221 ALA A N 1
ATOM 1681 C CA . ALA A 1 221 ? 10.962 8.282 -21.283 1.00 91.75 221 ALA A CA 1
ATOM 1682 C C . ALA A 1 221 ? 11.068 9.083 -22.592 1.00 91.75 221 ALA A C 1
ATOM 1684 O O . ALA A 1 221 ? 11.810 10.069 -22.659 1.00 91.75 221 ALA A O 1
ATOM 1685 N N . ASN A 1 222 ? 10.321 8.698 -23.626 1.00 90.69 222 ASN A N 1
ATOM 1686 C CA . ASN A 1 222 ? 10.430 9.276 -24.966 1.00 90.69 222 ASN A CA 1
ATOM 1687 C C . ASN A 1 222 ? 9.669 10.606 -25.076 1.00 90.69 222 ASN A C 1
ATOM 1689 O O . ASN A 1 222 ? 8.566 10.666 -25.614 1.00 90.69 222 ASN A O 1
ATOM 1693 N N . ASN A 1 223 ? 10.258 11.668 -24.516 1.00 89.69 223 ASN A N 1
ATOM 1694 C CA . ASN A 1 223 ? 9.668 13.009 -24.439 1.00 89.69 223 ASN A CA 1
ATOM 1695 C C . ASN A 1 223 ? 8.246 13.030 -23.837 1.00 89.69 223 ASN A C 1
ATOM 1697 O O . ASN A 1 223 ? 7.397 13.832 -24.219 1.00 89.69 223 ASN A O 1
ATOM 1701 N N . ASP A 1 224 ? 7.989 12.141 -22.881 1.00 89.00 224 ASP A N 1
ATOM 1702 C CA . ASP A 1 224 ? 6.681 11.982 -22.262 1.00 89.00 224 ASP A CA 1
ATOM 1703 C C . ASP A 1 224 ? 6.803 12.151 -20.744 1.00 89.00 224 ASP A C 1
ATOM 1705 O O . ASP A 1 224 ? 7.480 11.379 -20.068 1.00 89.00 224 ASP A O 1
ATOM 1709 N N . ALA A 1 225 ? 6.173 13.195 -20.202 1.00 87.25 225 ALA A N 1
ATOM 1710 C CA . ALA A 1 225 ? 6.158 13.458 -18.762 1.00 87.25 225 ALA A CA 1
ATOM 1711 C C . ALA A 1 225 ? 5.230 12.499 -17.997 1.00 87.25 225 ALA A C 1
ATOM 1713 O O . ALA A 1 225 ? 5.363 12.357 -16.784 1.00 87.25 225 ALA A O 1
ATOM 1714 N N . SER A 1 226 ? 4.305 11.839 -18.699 1.00 90.88 226 SER A N 1
ATOM 1715 C CA . SER A 1 226 ? 3.427 10.814 -18.136 1.00 90.88 226 SER A CA 1
ATOM 1716 C C . SER A 1 226 ? 4.066 9.426 -18.120 1.00 90.88 226 SER A C 1
ATOM 1718 O O . SER A 1 226 ? 3.479 8.500 -17.572 1.00 90.88 226 SER A O 1
ATOM 1720 N N . ALA A 1 227 ? 5.277 9.274 -18.670 1.00 90.50 227 ALA A N 1
ATOM 1721 C CA . ALA A 1 227 ? 5.994 8.011 -18.653 1.00 90.50 227 ALA A CA 1
ATOM 1722 C C . ALA A 1 227 ? 6.493 7.683 -17.239 1.00 90.50 227 ALA A C 1
ATOM 1724 O O . ALA A 1 227 ? 7.521 8.196 -16.781 1.00 90.50 227 ALA A O 1
ATOM 1725 N N . PHE A 1 228 ? 5.769 6.804 -16.548 1.00 90.12 228 PHE A N 1
ATOM 1726 C CA . PHE A 1 228 ? 6.217 6.190 -15.302 1.00 90.12 228 PHE A CA 1
ATOM 1727 C C . PHE A 1 228 ? 6.026 4.671 -15.336 1.00 90.12 228 PHE A C 1
ATOM 1729 O O . PHE A 1 228 ? 5.113 4.135 -15.970 1.00 90.12 228 PHE A O 1
ATOM 1736 N N . MET A 1 229 ? 6.927 3.985 -14.645 1.00 87.69 229 MET A N 1
ATOM 1737 C CA . MET A 1 229 ? 6.857 2.565 -14.356 1.00 87.69 229 MET A CA 1
ATOM 1738 C C . MET A 1 229 ? 6.507 2.400 -12.882 1.00 87.69 229 MET A C 1
ATOM 1740 O O . MET A 1 229 ? 7.120 3.017 -12.009 1.00 87.69 229 MET A O 1
ATOM 1744 N N . PHE A 1 230 ? 5.520 1.562 -12.627 1.00 88.81 230 PHE A N 1
ATOM 1745 C CA . PHE A 1 230 ? 4.959 1.302 -11.317 1.00 88.81 230 PHE A CA 1
ATOM 1746 C C . PHE A 1 230 ? 5.078 -0.186 -11.010 1.00 88.81 230 PHE A C 1
ATOM 1748 O O . PHE A 1 230 ? 4.680 -1.021 -11.825 1.00 88.81 230 PHE A O 1
ATOM 1755 N N . ILE A 1 231 ? 5.678 -0.502 -9.866 1.00 87.12 231 ILE A N 1
ATOM 1756 C CA . ILE A 1 231 ? 5.955 -1.869 -9.429 1.00 87.12 231 ILE A CA 1
ATOM 1757 C C . ILE A 1 231 ? 5.264 -2.078 -8.087 1.00 87.12 231 ILE A C 1
ATOM 1759 O O . ILE A 1 231 ? 5.629 -1.428 -7.102 1.00 87.12 231 ILE A O 1
ATOM 1763 N N . GLU A 1 232 ? 4.306 -3.002 -8.051 1.00 86.19 232 GLU A N 1
ATOM 1764 C CA . GLU A 1 232 ? 3.584 -3.384 -6.838 1.00 86.19 232 GLU A CA 1
ATOM 1765 C C . GLU A 1 232 ? 4.053 -4.743 -6.329 1.00 86.19 232 GLU A C 1
ATOM 1767 O O . GLU A 1 232 ? 4.130 -5.725 -7.068 1.00 86.19 232 GLU A O 1
ATOM 1772 N N . ALA A 1 233 ? 4.325 -4.791 -5.030 1.00 82.94 233 ALA A N 1
ATOM 1773 C CA . ALA A 1 233 ? 4.695 -5.981 -4.274 1.00 82.94 233 ALA A CA 1
ATOM 1774 C C . ALA A 1 233 ? 3.698 -6.257 -3.135 1.00 82.94 233 ALA A C 1
ATOM 1776 O O . ALA A 1 233 ? 4.072 -6.783 -2.075 1.00 82.94 233 ALA A O 1
ATOM 1777 N N . GLU A 1 234 ? 2.441 -5.858 -3.338 1.00 78.25 234 GLU A N 1
ATOM 1778 C CA . GLU A 1 234 ? 1.317 -6.295 -2.513 1.00 78.25 234 GLU A CA 1
ATOM 1779 C C . GLU A 1 234 ? 0.871 -7.709 -2.934 1.00 78.25 234 GLU A C 1
ATOM 1781 O O . GLU A 1 234 ? 1.178 -8.170 -4.039 1.00 78.25 234 GLU A O 1
ATOM 1786 N N . LEU A 1 235 ? 0.276 -8.429 -1.981 1.00 59.31 235 LEU A N 1
ATOM 1787 C CA . LEU A 1 235 ? -0.136 -9.831 -2.098 1.00 59.31 235 LEU A CA 1
ATOM 1788 C C . LEU A 1 235 ? -1.559 -9.917 -2.649 1.00 59.31 235 LEU A C 1
ATOM 1790 O O . LEU A 1 235 ? -2.391 -9.112 -2.176 1.00 59.31 235 LEU A O 1
#

Secondary structure (DSSP, 8-state):
-EEEESSTT--EEEEEEEEEE-SS----S--EEE-SSSPEEPTTEEESS----EE--SS-EE----------TTEEEEEEEEE-SS---TT--EEEE------SSSPPPP-PPPHHHHHHHHHTTEEEEE-STT-EEEEEEE-SSSEEEEEEE-SS--SS---EEEE-S-EEEEETTS--EEEEEEEEE-TTT-BTTTTEEEEEEEESS---TT-EEEEEE-S-TT-EEEEE---

Nearest PDB structures (foldseek):
  8bz8-assembly2_D  TM=2.237E-01  e=5.454E+00  Listeria monocytogenes
  9gzk-assembly1_A  TM=2.434E-01  e=8.831E+00  Listeria monocytogenes
  8bz5-assembly1_D  TM=1.950E-01  e=7.934E+00  Listeria monocytogenes
  9gzj-assembly1_A  TM=2.065E-01  e=8.831E+00  Listeria monocytogenes

Organism: NCBI:txid412755